Protein AF-A0A9W6TIZ8-F1 (afdb_monomer_lite)

InterPro domains:
  IPR008380 HAD-superfamily hydrolase, subfamily IG, 5'-nucleotidase [PF05761] (2-102)
  IPR008380 HAD-superfamily hydrolase, subfamily IG, 5'-nucleotidase [PF05761] (206-282)
  IPR008380 HAD-superfamily hydrolase, subfamily IG, 5'-nucleotidase [PTHR12103] (2-101)
  IPR023214 HAD superfamily [G3DSA:3.40.50.1000] (104-150)
  IPR036412 HAD-like superfamily [SSF56784] (2-149)
  IPR036412 HAD-like superfamily [SSF56784] (207-282)

Sequence (289 aa):
MELYGGSRHISVHDRDYNMEPLNDLFSVAHACLFADVVQYMIDRDIEYEPIALVEDVNQAIANVHLSGEMHKEVALDLPKYIEPNPTLRPLLERIRVSEKKSLSRVDLRYLTRMLHSQDSGKKSFLCTNSSFPYINAGLKYMLGDDWRERTPEYQRLAFQVWIPFYLLVVPHVPHVSSDALACNTGGSQINKIEELMRSIQNELRSEPVPQLVNVHEALQMEMENLININFGSVFRADTYPSQFAFIVQRYVDIYSARLENLLEYPSNHTFYPERMAMPHEQPATVPYE

Radius of gyration: 24.99 Å; chains: 1; bounding box: 66×36×80 Å

Structure (mmCIF, N/CA/C/O backbone):
data_AF-A0A9W6TIZ8-F1
#
_entry.id   AF-A0A9W6TIZ8-F1
#
loop_
_atom_site.group_PDB
_atom_site.id
_atom_site.type_symbol
_atom_site.label_atom_id
_atom_site.label_alt_id
_atom_site.label_comp_id
_atom_site.label_asym_id
_atom_site.label_entity_id
_atom_site.label_seq_id
_atom_site.pdbx_PDB_ins_code
_atom_site.Cartn_x
_atom_site.Cartn_y
_atom_site.Cartn_z
_atom_site.occupancy
_atom_site.B_iso_or_equiv
_atom_site.auth_seq_id
_atom_site.auth_comp_id
_atom_site.auth_asym_id
_atom_site.auth_atom_id
_atom_site.pdbx_PDB_model_num
ATOM 1 N N . MET A 1 1 ? 21.493 1.159 -18.731 1.00 59.69 1 MET A N 1
ATOM 2 C CA . MET A 1 1 ? 22.068 2.476 -18.362 1.00 59.69 1 MET A CA 1
ATOM 3 C C . MET A 1 1 ? 21.910 3.499 -19.482 1.00 59.69 1 MET A C 1
ATOM 5 O O . MET A 1 1 ? 21.690 4.657 -19.166 1.00 59.69 1 MET A O 1
ATOM 9 N N . GLU A 1 2 ? 21.964 3.105 -20.761 1.00 77.12 2 GLU A N 1
ATOM 10 C CA . GLU A 1 2 ? 21.768 4.029 -21.897 1.00 77.12 2 GLU A CA 1
ATOM 11 C C . GLU A 1 2 ? 20.416 4.760 -21.866 1.00 77.12 2 GLU A C 1
ATOM 13 O O . GLU A 1 2 ? 20.390 5.974 -22.036 1.00 77.12 2 GLU A O 1
ATOM 18 N N . LEU A 1 3 ? 19.327 4.061 -21.518 1.00 75.94 3 LEU A N 1
ATOM 19 C CA . LEU A 1 3 ? 17.985 4.651 -21.359 1.00 75.94 3 LEU A CA 1
ATOM 20 C C . LEU A 1 3 ? 17.910 5.794 -20.327 1.00 75.94 3 LEU A C 1
ATOM 22 O O . LEU A 1 3 ? 17.042 6.649 -20.434 1.00 75.94 3 LEU A O 1
ATOM 26 N N . TYR A 1 4 ? 18.827 5.838 -19.354 1.00 80.25 4 TYR A N 1
ATOM 27 C CA . TYR A 1 4 ? 18.896 6.880 -18.318 1.00 80.25 4 TYR A CA 1
ATOM 28 C C . TYR A 1 4 ? 20.123 7.788 -18.492 1.00 80.25 4 TYR A C 1
ATOM 30 O O . TYR A 1 4 ? 20.686 8.297 -17.521 1.00 80.25 4 TYR A O 1
ATOM 38 N N . GLY A 1 5 ? 20.609 7.940 -19.729 1.00 77.88 5 GLY A N 1
ATOM 39 C CA . GLY A 1 5 ? 21.736 8.823 -20.043 1.00 77.88 5 GLY A CA 1
ATOM 40 C C . GLY A 1 5 ? 23.058 8.405 -19.388 1.00 77.88 5 GLY A C 1
ATOM 41 O O . GLY A 1 5 ? 23.910 9.248 -19.124 1.00 77.88 5 GLY A O 1
ATOM 42 N N . GLY A 1 6 ? 23.226 7.117 -19.071 1.00 82.50 6 GLY A N 1
ATOM 43 C CA . GLY A 1 6 ? 24.423 6.583 -18.411 1.00 82.50 6 GLY A CA 1
ATOM 44 C C . GLY A 1 6 ? 24.483 6.816 -16.897 1.00 82.50 6 GLY A C 1
ATOM 45 O O . GLY A 1 6 ? 25.421 6.348 -16.251 1.00 82.50 6 GLY A O 1
ATOM 46 N N . SER A 1 7 ? 23.490 7.495 -16.316 1.00 81.69 7 SER A N 1
ATOM 47 C CA . SER A 1 7 ? 23.392 7.729 -14.876 1.00 81.69 7 SER A CA 1
ATOM 48 C C . SER A 1 7 ? 22.722 6.552 -14.164 1.00 81.69 7 SER A C 1
ATOM 50 O O . SER A 1 7 ? 21.752 5.977 -14.654 1.00 81.69 7 SER A O 1
ATOM 52 N N . ARG A 1 8 ? 23.209 6.224 -12.959 1.00 82.56 8 ARG A N 1
ATOM 53 C CA . ARG A 1 8 ? 22.508 5.332 -12.007 1.00 82.56 8 ARG A CA 1
ATOM 54 C C . ARG A 1 8 ? 21.451 6.068 -11.178 1.00 82.56 8 ARG A C 1
ATOM 56 O O . ARG A 1 8 ? 20.750 5.446 -10.391 1.00 82.56 8 ARG A O 1
ATOM 63 N N . HIS A 1 9 ? 21.380 7.388 -11.314 1.00 85.12 9 HIS A N 1
ATOM 64 C CA . HIS A 1 9 ? 20.463 8.251 -10.589 1.00 85.12 9 HIS A CA 1
ATOM 65 C C . HIS A 1 9 ? 19.454 8.875 -11.551 1.00 85.12 9 HIS A C 1
ATOM 67 O O . HIS A 1 9 ? 19.845 9.470 -12.558 1.00 85.12 9 HIS A O 1
ATOM 73 N N . ILE A 1 10 ? 18.175 8.768 -11.199 1.00 86.19 10 ILE A N 1
ATOM 74 C CA . ILE A 1 10 ? 17.072 9.469 -11.855 1.00 86.19 10 ILE A CA 1
ATOM 75 C C . ILE A 1 10 ? 16.880 10.798 -11.129 1.00 86.19 10 ILE A C 1
ATOM 77 O O . ILE A 1 10 ? 16.802 10.822 -9.900 1.00 86.19 10 ILE A O 1
ATOM 81 N N . SER A 1 11 ? 16.828 11.899 -11.881 1.00 84.44 11 SER A N 1
ATOM 82 C CA . SER A 1 11 ? 16.649 13.224 -11.292 1.00 84.44 11 SER A CA 1
ATOM 83 C C . SER A 1 11 ? 15.295 13.328 -10.579 1.00 84.44 11 SER A C 1
ATOM 85 O O . SER A 1 11 ? 14.322 12.690 -10.976 1.00 84.44 11 SER A O 1
ATOM 87 N N . VAL A 1 12 ? 15.209 14.161 -9.536 1.00 83.25 12 VAL A N 1
ATOM 88 C CA . VAL A 1 12 ? 13.934 14.415 -8.834 1.00 83.25 12 VAL A CA 1
ATOM 89 C C . VAL A 1 12 ? 12.868 14.921 -9.806 1.00 83.25 12 VAL A C 1
ATOM 91 O O . VAL A 1 12 ? 11.726 14.491 -9.732 1.00 83.25 12 VAL A O 1
ATOM 94 N N . HIS A 1 13 ? 13.260 15.772 -10.756 1.00 85.25 13 HIS A N 1
ATOM 95 C CA . HIS A 1 13 ? 12.363 16.269 -11.791 1.00 85.25 13 HIS A CA 1
ATOM 96 C C . HIS A 1 13 ? 11.816 15.124 -12.654 1.00 85.25 13 HIS A C 1
ATOM 98 O O . HIS A 1 13 ? 10.608 14.971 -12.775 1.00 85.25 13 HIS A O 1
ATOM 104 N N . ASP A 1 14 ? 12.678 14.272 -13.211 1.00 83.12 14 ASP A N 1
ATOM 105 C CA . ASP A 1 14 ? 12.213 13.173 -14.066 1.00 83.12 14 ASP A CA 1
ATOM 106 C C . ASP A 1 14 ? 11.375 12.158 -13.295 1.00 83.12 14 ASP A C 1
ATOM 108 O O . ASP A 1 14 ? 10.395 11.647 -13.825 1.00 83.12 14 ASP A O 1
ATOM 112 N N . ARG A 1 15 ? 11.722 11.901 -12.032 1.00 83.38 15 ARG A N 1
ATOM 113 C CA . ARG A 1 15 ? 10.909 11.069 -11.148 1.00 83.38 15 ARG A CA 1
ATOM 114 C C . ARG A 1 15 ? 9.512 11.664 -10.963 1.00 83.38 15 ARG A C 1
ATOM 116 O O . ARG A 1 15 ? 8.539 10.939 -11.087 1.00 83.38 15 ARG A O 1
ATOM 123 N N . ASP A 1 16 ? 9.412 12.955 -10.663 1.00 78.19 16 ASP A N 1
ATOM 124 C CA . ASP A 1 16 ? 8.138 13.584 -10.300 1.00 78.19 16 ASP A CA 1
ATOM 125 C C . ASP A 1 16 ? 7.198 13.775 -11.505 1.00 78.19 16 ASP A C 1
ATOM 127 O O . ASP A 1 16 ? 5.983 13.793 -11.324 1.00 78.19 16 ASP A O 1
ATOM 131 N N . TYR A 1 17 ? 7.740 13.908 -12.722 1.00 80.31 17 TYR A N 1
ATOM 132 C CA . TYR A 1 17 ? 6.942 14.135 -13.936 1.00 80.31 17 TYR A CA 1
ATOM 133 C C . TYR A 1 17 ? 6.767 12.900 -14.824 1.00 80.31 17 TYR A C 1
ATOM 135 O O . TYR A 1 17 ? 5.789 12.840 -15.563 1.00 80.31 17 TYR A O 1
ATOM 143 N N . ASN A 1 18 ? 7.689 11.934 -14.773 1.00 79.25 18 ASN A N 1
ATOM 144 C CA . ASN A 1 18 ? 7.703 10.795 -15.697 1.00 79.25 18 ASN A CA 1
ATOM 145 C C . ASN A 1 18 ? 7.637 9.432 -14.994 1.00 79.25 18 ASN A C 1
ATOM 147 O O . ASN A 1 18 ? 7.707 8.407 -15.671 1.00 79.25 18 ASN A O 1
ATOM 151 N N . MET A 1 19 ? 7.552 9.386 -13.660 1.00 82.81 19 MET A N 1
ATOM 152 C CA . MET A 1 19 ? 7.472 8.128 -12.917 1.00 82.81 19 MET A CA 1
ATOM 153 C C . MET A 1 19 ? 6.337 8.139 -11.904 1.00 82.81 19 MET A C 1
ATOM 155 O O . MET A 1 19 ? 6.090 9.127 -11.217 1.00 82.81 19 MET A O 1
ATOM 159 N N . GLU A 1 20 ? 5.686 6.990 -11.769 1.00 76.00 20 GLU A N 1
ATOM 160 C CA . GLU A 1 20 ? 4.666 6.761 -10.757 1.00 76.00 20 GLU A CA 1
ATOM 161 C C . GLU A 1 20 ? 5.236 5.853 -9.658 1.00 76.00 20 GLU A C 1
ATOM 163 O O . GLU A 1 20 ? 5.710 4.749 -9.949 1.00 76.00 20 GLU A O 1
ATOM 168 N N . PRO A 1 21 ? 5.257 6.299 -8.390 1.00 72.19 21 PRO A N 1
ATOM 169 C CA . PRO A 1 21 ? 5.775 5.482 -7.310 1.00 72.19 21 PRO A CA 1
ATOM 170 C C . PRO A 1 21 ? 4.755 4.414 -6.898 1.00 72.19 21 PRO A C 1
ATOM 172 O O . PRO A 1 21 ? 3.612 4.714 -6.556 1.00 72.19 21 PRO A O 1
ATOM 175 N N . LEU A 1 22 ? 5.204 3.163 -6.859 1.00 69.38 22 LEU A N 1
ATOM 176 C CA . LEU A 1 22 ? 4.408 2.017 -6.429 1.00 69.38 22 LEU A CA 1
ATOM 177 C C . LEU A 1 22 ? 4.446 1.895 -4.898 1.00 69.38 22 LEU A C 1
ATOM 179 O O . LEU A 1 22 ? 5.286 1.189 -4.342 1.00 69.38 22 LEU A O 1
ATOM 183 N N . ASN A 1 23 ? 3.579 2.639 -4.210 1.00 70.44 23 ASN A N 1
ATOM 184 C CA . ASN A 1 23 ? 3.645 2.817 -2.752 1.00 70.44 23 ASN A CA 1
ATOM 185 C C . ASN A 1 23 ? 2.607 2.015 -1.958 1.00 70.44 23 ASN A C 1
ATOM 187 O O . ASN A 1 23 ? 2.664 2.006 -0.728 1.00 70.44 23 ASN A O 1
ATOM 191 N N . ASP A 1 24 ? 1.649 1.375 -2.624 1.00 68.06 24 ASP A N 1
ATOM 192 C CA . ASP A 1 24 ? 0.596 0.599 -1.975 1.00 68.06 24 ASP A CA 1
ATOM 193 C C . ASP A 1 24 ? 0.451 -0.802 -2.589 1.00 68.06 24 ASP A C 1
ATOM 195 O O . ASP A 1 24 ? 1.172 -1.206 -3.497 1.00 68.06 24 ASP A O 1
ATOM 199 N N . LEU A 1 25 ? -0.483 -1.591 -2.072 1.00 70.25 25 LEU A N 1
ATOM 200 C CA . LEU A 1 25 ? -0.710 -2.947 -2.576 1.00 70.25 25 LEU A CA 1
ATOM 201 C C . LEU A 1 25 ? -1.379 -2.988 -3.938 1.00 70.25 25 LEU A C 1
ATOM 203 O O . LEU A 1 25 ? -1.173 -3.939 -4.690 1.00 70.25 25 LEU A O 1
ATOM 207 N N . PHE A 1 26 ? -2.216 -1.991 -4.231 1.00 74.06 26 PHE A N 1
ATOM 208 C CA . PHE A 1 26 ? -2.838 -1.878 -5.542 1.00 74.06 26 PHE A CA 1
ATOM 209 C C . PHE A 1 26 ? -1.754 -1.663 -6.596 1.00 74.06 26 PHE A C 1
ATOM 211 O O . PHE A 1 26 ? -1.863 -2.187 -7.700 1.00 74.06 26 PHE A O 1
ATOM 218 N N . SER A 1 27 ? -0.657 -1.012 -6.208 1.00 77.94 27 SER A N 1
ATOM 219 C CA . SER A 1 27 ? 0.521 -0.784 -7.030 1.00 77.94 27 SER A CA 1
ATOM 220 C C . SER A 1 27 ? 1.192 -2.087 -7.476 1.00 77.94 27 SER A C 1
ATOM 222 O O . SER A 1 27 ? 1.701 -2.145 -8.589 1.00 77.94 27 SER A O 1
ATOM 224 N N . VAL A 1 28 ? 1.161 -3.159 -6.673 1.00 80.38 28 VAL A N 1
ATOM 225 C CA . VAL A 1 28 ? 1.711 -4.464 -7.092 1.00 80.38 28 VAL A CA 1
ATOM 226 C C . VAL A 1 28 ? 0.861 -5.068 -8.207 1.00 80.38 28 VAL A C 1
ATOM 228 O O . VAL A 1 28 ? 1.393 -5.469 -9.239 1.00 80.38 28 VAL A O 1
ATOM 231 N N . ALA A 1 29 ? -0.463 -5.089 -8.032 1.00 85.00 29 ALA A N 1
ATOM 232 C CA . ALA A 1 29 ? -1.377 -5.576 -9.064 1.00 85.00 29 ALA A CA 1
ATOM 233 C C . ALA A 1 29 ? -1.297 -4.720 -10.339 1.00 85.00 29 ALA A C 1
ATOM 235 O O . ALA A 1 29 ? -1.289 -5.263 -11.442 1.00 85.00 29 ALA A O 1
ATOM 236 N N . HIS A 1 30 ? -1.176 -3.399 -10.185 1.00 85.50 30 HIS A N 1
ATOM 237 C CA . HIS A 1 30 ? -0.963 -2.461 -11.281 1.00 85.50 30 HIS A CA 1
ATOM 238 C C . HIS A 1 30 ? 0.346 -2.766 -12.029 1.00 85.50 30 HIS A C 1
ATOM 240 O O . HIS A 1 30 ? 0.324 -2.934 -13.245 1.00 85.50 30 HIS A O 1
ATOM 246 N N . ALA A 1 31 ? 1.467 -2.927 -11.322 1.00 86.19 31 ALA A N 1
ATOM 247 C CA . ALA A 1 31 ? 2.758 -3.234 -11.933 1.00 86.19 31 ALA A CA 1
ATOM 248 C C . ALA A 1 31 ? 2.762 -4.580 -12.667 1.00 86.19 31 ALA A C 1
ATOM 250 O O . ALA A 1 31 ? 3.306 -4.674 -13.766 1.00 86.19 31 ALA A O 1
ATOM 251 N N . CYS A 1 32 ? 2.130 -5.609 -12.091 1.00 89.31 32 CYS A N 1
ATOM 252 C CA . CYS A 1 32 ? 1.967 -6.901 -12.753 1.00 89.31 32 CYS A CA 1
ATOM 253 C C . CYS A 1 32 ? 1.121 -6.776 -14.023 1.00 89.31 32 CYS A C 1
ATOM 255 O O . CYS A 1 32 ? 1.545 -7.245 -15.071 1.00 89.31 32 CYS A O 1
ATOM 257 N N . LEU A 1 33 ? -0.022 -6.084 -13.961 1.00 92.00 33 LEU A N 1
ATOM 258 C CA . LEU A 1 33 ? -0.865 -5.860 -15.137 1.00 92.00 33 LEU A CA 1
ATOM 259 C C . LEU A 1 33 ? -0.111 -5.097 -16.231 1.00 92.00 33 LEU A C 1
ATOM 261 O O . LEU A 1 33 ? -0.194 -5.457 -17.401 1.00 92.00 33 LEU A O 1
ATOM 265 N N . PHE A 1 34 ? 0.644 -4.065 -15.857 1.00 91.06 34 PHE A N 1
ATOM 266 C CA . PHE A 1 34 ? 1.462 -3.312 -16.798 1.00 91.06 34 PHE A CA 1
ATOM 267 C C . PHE A 1 34 ? 2.507 -4.206 -17.475 1.00 91.06 34 PHE A C 1
ATOM 269 O O . PHE A 1 34 ? 2.607 -4.217 -18.702 1.00 91.06 34 PHE A O 1
ATOM 276 N N . ALA A 1 35 ? 3.238 -5.003 -16.688 1.00 92.56 35 ALA A N 1
ATOM 277 C CA . ALA A 1 35 ? 4.220 -5.950 -17.205 1.00 92.56 35 ALA A CA 1
ATOM 278 C C . ALA A 1 35 ? 3.579 -6.987 -18.141 1.00 92.56 35 ALA A C 1
ATOM 280 O O . ALA A 1 35 ? 4.110 -7.231 -19.222 1.00 92.56 35 ALA A O 1
ATOM 281 N N . ASP A 1 36 ? 2.418 -7.534 -17.776 1.00 95.62 36 ASP A N 1
ATOM 282 C CA . ASP A 1 36 ? 1.695 -8.525 -18.575 1.00 95.62 36 ASP A CA 1
ATOM 283 C C . ASP A 1 36 ? 1.217 -7.945 -19.913 1.00 95.62 36 ASP A C 1
ATOM 285 O O . ASP A 1 36 ? 1.358 -8.588 -20.955 1.00 95.62 36 ASP A O 1
ATOM 289 N N . VAL A 1 37 ? 0.675 -6.722 -19.915 1.00 96.62 37 VAL A N 1
ATOM 290 C CA . VAL A 1 37 ? 0.204 -6.058 -21.141 1.00 96.62 37 VAL A CA 1
ATOM 291 C C . VAL A 1 37 ? 1.382 -5.716 -22.052 1.00 96.62 37 VAL A C 1
ATOM 293 O O . VAL A 1 37 ? 1.318 -5.986 -23.251 1.00 96.62 37 VAL A O 1
ATOM 296 N N . VAL A 1 38 ? 2.476 -5.183 -21.503 1.00 95.56 38 VAL A N 1
ATOM 297 C CA . VAL A 1 38 ? 3.701 -4.913 -22.272 1.00 95.56 38 VAL A CA 1
ATOM 298 C C . VAL A 1 38 ? 4.266 -6.207 -22.862 1.00 95.56 38 VAL A C 1
ATOM 300 O O . VAL A 1 38 ? 4.542 -6.264 -24.061 1.00 95.56 38 VAL A O 1
ATOM 303 N N . GLN A 1 39 ? 4.373 -7.269 -22.058 1.00 96.81 39 GLN A N 1
ATOM 304 C CA . GLN A 1 39 ? 4.861 -8.569 -22.519 1.00 96.81 39 GLN A CA 1
ATOM 305 C C . GLN A 1 39 ? 3.958 -9.151 -23.613 1.00 96.81 39 GLN A C 1
ATOM 307 O O . GLN A 1 39 ? 4.454 -9.663 -24.613 1.00 96.81 39 GLN A O 1
ATOM 312 N N . TYR A 1 40 ? 2.635 -9.012 -23.480 1.00 97.31 40 TYR A N 1
ATOM 313 C CA . TYR A 1 40 ? 1.672 -9.453 -24.486 1.00 97.31 40 TYR A CA 1
ATOM 314 C C . TYR A 1 40 ? 1.890 -8.782 -25.849 1.00 97.31 40 TYR A C 1
ATOM 316 O O . TYR A 1 40 ? 1.772 -9.464 -26.874 1.00 97.31 40 TYR A O 1
ATOM 324 N N . MET A 1 41 ? 2.190 -7.475 -25.865 1.00 97.25 41 MET A N 1
ATOM 325 C CA . MET A 1 41 ? 2.485 -6.734 -27.098 1.00 97.25 41 MET A CA 1
ATOM 326 C C . MET A 1 41 ? 3.794 -7.210 -27.730 1.00 97.25 41 MET A C 1
ATOM 328 O O . MET A 1 41 ? 3.821 -7.488 -28.929 1.00 97.25 41 MET A O 1
ATOM 332 N N . ILE A 1 42 ? 4.844 -7.371 -26.915 1.00 96.62 42 ILE A N 1
ATOM 333 C CA . ILE A 1 42 ? 6.162 -7.855 -27.352 1.00 96.62 42 ILE A CA 1
ATOM 334 C C . ILE A 1 42 ? 6.051 -9.256 -27.965 1.00 96.62 42 ILE A C 1
ATOM 336 O O . ILE A 1 42 ? 6.516 -9.478 -29.080 1.00 96.62 42 ILE A O 1
ATOM 340 N N . ASP A 1 43 ? 5.387 -10.190 -27.281 1.00 98.31 43 ASP A N 1
ATOM 341 C CA . ASP A 1 43 ? 5.261 -11.587 -27.722 1.00 98.31 43 ASP A CA 1
ATOM 342 C C . ASP A 1 43 ? 4.518 -11.738 -29.058 1.00 98.31 43 ASP A C 1
ATOM 344 O O . ASP A 1 43 ? 4.656 -12.754 -29.743 1.00 98.31 43 ASP A O 1
ATOM 348 N N . ARG A 1 44 ? 3.690 -10.751 -29.416 1.00 97.62 44 ARG A N 1
ATOM 349 C CA . ARG A 1 44 ? 2.861 -10.746 -30.631 1.00 97.62 44 ARG A CA 1
ATOM 350 C C . ARG A 1 44 ? 3.360 -9.799 -31.710 1.00 97.62 44 ARG A C 1
ATOM 352 O O . ARG A 1 44 ? 2.691 -9.703 -32.736 1.00 97.62 44 ARG A O 1
ATOM 359 N N . ASP A 1 45 ? 4.491 -9.137 -31.484 1.00 97.38 45 ASP A N 1
ATOM 360 C CA . ASP A 1 45 ? 5.050 -8.141 -32.402 1.00 97.38 45 ASP A CA 1
ATOM 361 C C . ASP A 1 45 ? 4.030 -7.034 -32.745 1.00 97.38 45 ASP A C 1
ATOM 363 O O . ASP A 1 45 ? 3.864 -6.624 -33.893 1.00 97.38 45 ASP A O 1
ATOM 367 N N . ILE A 1 46 ? 3.268 -6.593 -31.736 1.00 97.69 46 ILE A N 1
ATOM 368 C CA . ILE A 1 46 ? 2.317 -5.486 -31.869 1.00 97.69 46 ILE A CA 1
ATOM 369 C C . ILE A 1 46 ? 3.069 -4.193 -31.564 1.00 97.69 46 ILE A C 1
ATOM 371 O O . ILE A 1 46 ? 3.554 -4.016 -30.449 1.00 97.69 46 ILE A O 1
ATOM 375 N N . GLU A 1 47 ? 3.138 -3.271 -32.525 1.00 96.94 47 GLU A N 1
ATOM 376 C CA . GLU A 1 47 ? 3.670 -1.926 -32.280 1.00 96.94 47 GLU A CA 1
ATOM 377 C C . GLU A 1 47 ? 2.765 -1.155 -31.306 1.00 96.94 47 GLU A C 1
ATOM 379 O O 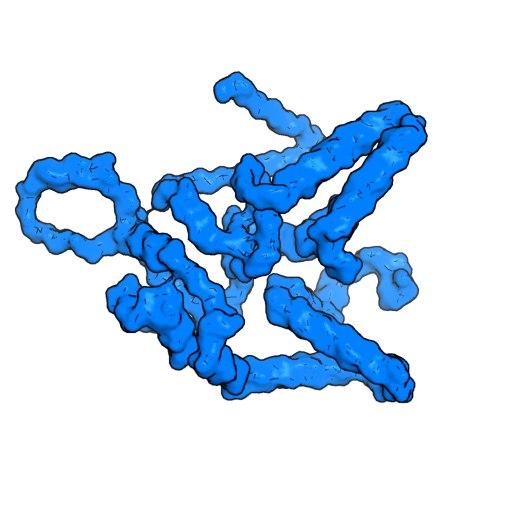. GLU A 1 47 ? 1.544 -1.101 -31.476 1.00 96.94 47 GLU A O 1
ATOM 384 N N . TYR A 1 48 ? 3.366 -0.535 -30.289 1.00 95.50 48 TYR A N 1
ATOM 385 C CA . TYR A 1 48 ? 2.663 0.277 -29.299 1.00 95.50 48 TYR A CA 1
ATOM 386 C C . TYR A 1 48 ? 3.493 1.498 -28.893 1.00 95.50 48 TYR A C 1
ATOM 388 O O . TYR A 1 48 ? 4.723 1.458 -28.883 1.00 95.50 48 TYR A O 1
ATOM 396 N N . GLU A 1 49 ? 2.806 2.575 -28.513 1.00 95.12 49 GLU A N 1
ATOM 397 C CA . GLU A 1 49 ? 3.418 3.735 -27.862 1.00 95.12 49 GLU A CA 1
ATOM 398 C C . GLU A 1 49 ? 3.377 3.519 -26.337 1.00 95.12 49 GLU A C 1
ATOM 400 O O . GLU A 1 49 ? 2.278 3.379 -25.786 1.00 95.12 49 GLU A O 1
ATOM 405 N N . PRO A 1 50 ? 4.521 3.482 -25.623 1.00 90.19 50 PRO A N 1
ATOM 406 C CA . PRO A 1 50 ? 4.552 3.150 -24.197 1.00 90.19 50 PRO A CA 1
ATOM 407 C C . PRO A 1 50 ? 3.659 4.037 -23.327 1.00 90.19 50 PRO A C 1
ATOM 409 O O . PRO A 1 50 ? 2.977 3.526 -22.443 1.00 90.19 50 PRO A O 1
ATOM 412 N N . ILE A 1 51 ? 3.629 5.348 -23.589 1.00 89.56 51 ILE A N 1
ATOM 413 C CA . ILE A 1 51 ? 2.823 6.295 -22.803 1.00 89.56 51 ILE A CA 1
ATOM 414 C C . ILE A 1 51 ? 1.328 6.013 -22.983 1.00 89.56 51 ILE A C 1
ATOM 416 O O . ILE A 1 51 ? 0.605 5.941 -21.996 1.00 89.56 51 ILE A O 1
ATOM 420 N N . ALA A 1 52 ? 0.877 5.777 -24.218 1.00 93.19 52 ALA A N 1
ATOM 421 C CA . ALA A 1 52 ? -0.526 5.464 -24.489 1.00 93.19 52 ALA A CA 1
ATOM 422 C C . ALA A 1 52 ? -0.959 4.163 -23.792 1.00 93.19 52 ALA A C 1
ATOM 424 O O . ALA A 1 52 ? -2.037 4.094 -23.212 1.00 93.19 52 ALA A O 1
ATOM 425 N N . LEU A 1 53 ? -0.084 3.152 -23.778 1.00 93.38 53 LEU A N 1
ATOM 426 C CA . LEU A 1 53 ? -0.343 1.889 -23.087 1.00 93.38 53 LEU A CA 1
ATOM 427 C C . LEU A 1 53 ? -0.463 2.086 -21.568 1.00 93.38 53 LEU A C 1
ATOM 429 O O . LEU A 1 53 ? -1.373 1.530 -20.954 1.00 93.38 53 LEU A O 1
ATOM 433 N N . VAL A 1 54 ? 0.418 2.895 -20.962 1.00 89.31 54 VAL A N 1
ATOM 434 C CA . VAL A 1 54 ? 0.316 3.273 -19.539 1.00 89.31 54 VAL A CA 1
ATOM 435 C C . VAL A 1 54 ? -1.016 3.972 -19.263 1.00 89.31 54 VAL A C 1
ATOM 437 O O . VAL A 1 54 ? -1.713 3.606 -18.319 1.00 89.31 54 VAL A O 1
ATOM 440 N N . GLU A 1 55 ? -1.382 4.965 -20.077 1.00 91.81 55 GLU A N 1
ATOM 441 C CA . GLU A 1 55 ? -2.623 5.731 -19.918 1.00 91.81 55 GLU A CA 1
ATOM 442 C C . GLU A 1 55 ? -3.867 4.840 -20.021 1.00 91.81 55 GLU A C 1
ATOM 444 O O . GLU A 1 55 ? -4.764 4.945 -19.182 1.00 91.81 55 GLU A O 1
ATOM 449 N N . ASP A 1 56 ? -3.898 3.911 -20.979 1.00 94.50 56 ASP A N 1
ATOM 450 C CA . ASP A 1 56 ? -5.006 2.972 -21.163 1.00 94.50 56 ASP A CA 1
ATOM 451 C C . ASP A 1 56 ? -5.160 2.017 -19.971 1.00 94.50 56 ASP A C 1
ATOM 453 O O . ASP A 1 56 ? -6.274 1.808 -19.472 1.00 94.50 56 ASP A O 1
ATOM 457 N N . VAL A 1 57 ? -4.051 1.460 -19.469 1.00 92.50 57 VAL A N 1
ATOM 458 C CA . VAL A 1 57 ? -4.055 0.590 -18.280 1.00 92.50 57 VAL A CA 1
ATOM 459 C C . VAL A 1 57 ? -4.528 1.370 -17.051 1.00 92.50 57 VAL A C 1
ATOM 461 O O . VAL A 1 57 ? -5.420 0.910 -16.332 1.00 92.50 57 VAL A O 1
ATOM 464 N N . ASN A 1 58 ? -4.003 2.579 -16.847 1.00 90.12 58 ASN A N 1
ATOM 465 C CA . ASN A 1 58 ? -4.407 3.456 -15.752 1.00 90.12 58 ASN A CA 1
ATOM 466 C C . ASN A 1 58 ? -5.892 3.814 -15.818 1.00 90.12 58 ASN A C 1
ATOM 468 O O . ASN A 1 58 ? -6.598 3.749 -14.808 1.00 90.12 58 ASN A O 1
ATOM 472 N N . GLN A 1 59 ? -6.402 4.134 -17.006 1.00 92.75 59 GLN A N 1
ATOM 473 C CA . GLN A 1 59 ? -7.811 4.444 -17.197 1.00 92.75 59 GLN A CA 1
ATOM 474 C C . GLN A 1 59 ? -8.697 3.221 -16.929 1.00 92.75 59 GLN A C 1
ATOM 476 O O . GLN A 1 59 ? -9.762 3.359 -16.323 1.00 92.75 59 GLN A O 1
ATOM 481 N N . ALA A 1 60 ? -8.270 2.020 -17.330 1.00 93.00 60 ALA A N 1
ATOM 482 C CA . ALA A 1 60 ? -8.990 0.783 -17.041 1.00 93.00 60 ALA A CA 1
ATOM 483 C C . ALA A 1 60 ? -9.081 0.519 -15.529 1.00 93.00 60 ALA A C 1
ATOM 485 O O . ALA A 1 60 ? -10.176 0.264 -15.017 1.00 93.00 60 ALA A O 1
ATOM 486 N N . ILE A 1 61 ? -7.969 0.659 -14.801 1.00 89.06 61 ILE A N 1
ATOM 487 C CA . ILE A 1 61 ? -7.936 0.543 -13.336 1.00 89.06 61 ILE A CA 1
ATOM 488 C C . ILE A 1 61 ? -8.854 1.598 -12.709 1.00 89.06 61 ILE A C 1
ATOM 490 O O . ILE A 1 61 ? -9.757 1.263 -11.937 1.00 89.06 61 ILE A O 1
ATOM 494 N N . ALA A 1 62 ? -8.695 2.869 -13.088 1.00 88.06 62 ALA A N 1
ATOM 495 C CA . ALA A 1 62 ? -9.513 3.964 -12.577 1.00 88.06 62 ALA A CA 1
ATOM 496 C C . ALA A 1 62 ? -11.012 3.709 -12.800 1.00 88.06 62 ALA A C 1
ATOM 498 O O . ALA A 1 62 ? -11.811 3.896 -11.882 1.00 88.06 62 ALA A O 1
ATOM 499 N N . ASN A 1 63 ? -11.404 3.210 -13.974 1.00 91.12 63 ASN A N 1
ATOM 500 C CA . ASN A 1 63 ? -12.795 2.880 -14.287 1.00 91.12 63 ASN A CA 1
ATOM 501 C C . ASN A 1 63 ? -13.361 1.797 -13.356 1.00 91.12 63 ASN A C 1
ATOM 503 O O . ASN A 1 63 ? -14.497 1.917 -12.891 1.00 91.12 63 ASN A O 1
ATOM 507 N N . VAL A 1 64 ? -12.583 0.761 -13.033 1.00 89.38 64 VAL A N 1
ATOM 508 C CA . VAL A 1 64 ? -13.005 -0.306 -12.109 1.00 89.38 64 VAL A CA 1
ATOM 509 C C . VAL A 1 64 ? -13.230 0.237 -10.691 1.00 89.38 64 VAL A C 1
ATOM 511 O O . VAL A 1 64 ? -14.215 -0.123 -10.040 1.00 89.38 64 VAL A O 1
ATOM 514 N N . HIS A 1 65 ? -12.378 1.155 -10.225 1.00 84.12 65 HIS A N 1
ATOM 515 C CA . HIS A 1 65 ? -12.529 1.790 -8.912 1.00 84.12 65 HIS A CA 1
ATOM 516 C C . HIS A 1 65 ? -13.683 2.807 -8.868 1.00 84.12 65 HIS A C 1
ATOM 518 O O . HIS A 1 65 ? -14.479 2.799 -7.924 1.00 84.12 65 HIS A O 1
ATOM 524 N N . LEU A 1 66 ? -13.802 3.665 -9.886 1.00 86.25 66 LEU A N 1
ATOM 525 C CA . LEU A 1 66 ? -14.784 4.755 -9.942 1.00 86.25 66 LEU A CA 1
ATOM 526 C C . LEU A 1 66 ? -16.205 4.270 -10.241 1.00 86.25 66 LEU A C 1
ATOM 528 O O . LEU A 1 66 ? -17.164 4.838 -9.719 1.00 86.25 66 LEU A O 1
ATOM 532 N N . SER A 1 67 ? -16.354 3.210 -11.040 1.00 89.25 67 SER A N 1
ATOM 533 C CA . SER A 1 67 ? -17.662 2.585 -11.294 1.00 89.25 67 SER A CA 1
ATOM 534 C C . SER A 1 67 ? -18.270 1.967 -10.031 1.00 89.25 67 SER A C 1
ATOM 536 O O . SER A 1 67 ? -19.489 1.824 -9.923 1.00 89.25 67 SER A O 1
ATOM 538 N N . GLY A 1 68 ? -17.425 1.605 -9.060 1.00 86.75 68 GLY A N 1
ATOM 539 C CA . GLY A 1 68 ? -17.823 0.916 -7.839 1.00 86.75 68 GLY A CA 1
ATOM 540 C C . GLY A 1 68 ? -18.158 -0.562 -8.041 1.00 86.75 68 GLY A C 1
ATOM 541 O O . GLY A 1 68 ? -18.536 -1.210 -7.067 1.00 86.75 68 GLY A O 1
ATOM 542 N N . GLU A 1 69 ? -18.008 -1.112 -9.251 1.00 89.44 69 GLU A N 1
ATOM 543 C CA . GLU A 1 69 ? -18.280 -2.530 -9.532 1.00 89.44 69 GLU A CA 1
ATOM 544 C C . GLU A 1 69 ? -17.377 -3.446 -8.702 1.00 89.44 69 GLU A C 1
ATOM 546 O O . GLU A 1 69 ? -17.855 -4.387 -8.079 1.00 89.44 69 GLU A O 1
ATOM 551 N N . MET A 1 70 ? -16.096 -3.102 -8.559 1.00 91.00 70 MET A N 1
ATOM 552 C CA . MET A 1 70 ? -15.176 -3.874 -7.719 1.00 91.00 70 MET A CA 1
ATOM 553 C C . MET A 1 70 ? -15.581 -3.870 -6.235 1.00 91.00 70 MET A C 1
ATOM 555 O O . MET A 1 70 ? -15.553 -4.916 -5.592 1.00 91.00 70 MET A O 1
ATOM 559 N N . HIS A 1 71 ? -16.080 -2.747 -5.702 1.00 91.06 71 HIS A N 1
ATOM 560 C CA . HIS A 1 71 ? -16.639 -2.714 -4.345 1.00 91.06 71 HIS A CA 1
ATOM 561 C C . HIS A 1 71 ? -17.899 -3.581 -4.204 1.00 91.06 71 HIS A C 1
ATOM 563 O O . HIS A 1 71 ? -18.111 -4.182 -3.150 1.00 91.06 71 HIS A O 1
ATOM 569 N N . LYS A 1 72 ? -18.746 -3.643 -5.240 1.00 91.19 72 LYS A N 1
ATOM 570 C CA . LYS A 1 72 ? -19.944 -4.494 -5.240 1.00 91.19 72 LYS A CA 1
ATOM 571 C C . LYS A 1 72 ? -19.562 -5.969 -5.228 1.00 91.19 72 LYS A C 1
ATOM 573 O O . LYS A 1 72 ? -20.064 -6.693 -4.377 1.00 91.19 72 LYS A O 1
ATOM 578 N N . GLU A 1 73 ? -18.646 -6.382 -6.099 1.00 93.75 73 GLU A N 1
ATOM 579 C CA . GLU A 1 73 ? -18.167 -7.767 -6.175 1.00 93.75 73 GLU A CA 1
ATOM 580 C C . GLU A 1 73 ? -17.540 -8.229 -4.856 1.00 93.75 73 GLU A C 1
ATOM 582 O O . GLU A 1 73 ? -17.878 -9.293 -4.341 1.00 93.75 73 GLU A O 1
ATOM 587 N N . VAL A 1 74 ? -16.704 -7.392 -4.234 1.00 93.06 74 VAL A N 1
ATOM 588 C CA . VAL A 1 74 ? -16.137 -7.698 -2.912 1.00 93.06 74 VAL A CA 1
ATOM 589 C C . VAL A 1 74 ? -17.231 -7.815 -1.845 1.00 93.06 74 VAL A C 1
ATOM 591 O O . VAL A 1 74 ? -17.176 -8.705 -0.998 1.00 93.06 74 VAL A O 1
ATOM 594 N N . ALA A 1 75 ? -18.249 -6.951 -1.881 1.00 92.62 75 ALA A N 1
ATOM 595 C CA . ALA A 1 75 ? -19.351 -6.989 -0.922 1.00 92.62 75 ALA A CA 1
ATOM 596 C C . ALA A 1 75 ? -20.270 -8.216 -1.077 1.00 92.62 75 ALA A C 1
ATOM 598 O O . ALA A 1 75 ? -20.957 -8.564 -0.114 1.00 92.62 75 ALA A O 1
ATOM 599 N N . LEU A 1 76 ? -20.288 -8.870 -2.246 1.00 94.25 76 LEU A N 1
ATOM 600 C CA . LEU A 1 76 ? -21.035 -10.113 -2.469 1.00 94.25 76 LEU A CA 1
ATOM 601 C C . LEU A 1 76 ? -20.387 -11.321 -1.773 1.00 94.25 76 LEU A C 1
ATOM 603 O O . LEU A 1 76 ? -21.109 -12.222 -1.350 1.00 94.25 76 LEU A O 1
ATOM 607 N N . ASP A 1 77 ? -19.058 -11.329 -1.617 1.00 94.69 77 ASP A N 1
ATOM 608 C CA . ASP A 1 77 ? -18.303 -12.434 -1.008 1.00 94.69 77 ASP A CA 1
ATOM 609 C C . ASP A 1 77 ? -17.203 -11.929 -0.057 1.00 94.69 77 ASP A C 1
ATOM 611 O O . ASP A 1 77 ? -16.004 -12.125 -0.258 1.00 94.69 77 ASP A O 1
ATOM 615 N N . LEU A 1 78 ? -17.619 -11.251 1.016 1.00 93.88 78 LEU A N 1
ATOM 616 C CA . LEU A 1 78 ? -16.697 -10.710 2.021 1.00 93.88 78 LEU A CA 1
ATOM 617 C C . LEU A 1 78 ? -15.735 -11.760 2.618 1.00 93.88 78 LEU A C 1
ATOM 619 O O . LEU A 1 78 ? -14.559 -11.426 2.753 1.00 93.88 78 LEU A O 1
ATOM 623 N N . PRO A 1 79 ? -16.151 -13.006 2.938 1.00 94.38 79 PRO A N 1
ATOM 624 C CA . PRO A 1 79 ? -15.241 -14.012 3.493 1.00 94.38 79 PRO A CA 1
ATOM 625 C C . PRO A 1 79 ? -14.067 -14.382 2.584 1.00 94.38 79 PRO A C 1
ATOM 627 O O . PRO A 1 79 ? -13.029 -14.815 3.078 1.00 94.38 79 PRO A O 1
ATOM 630 N N . LYS A 1 80 ? -14.218 -14.224 1.265 1.00 95.06 80 LYS A N 1
ATOM 631 C CA . LYS A 1 80 ? -13.145 -14.474 0.299 1.00 95.06 80 LYS A CA 1
ATOM 632 C C . LYS A 1 80 ? -12.106 -13.353 0.262 1.00 95.06 80 LYS A C 1
ATOM 634 O O . LYS A 1 80 ? -10.934 -13.628 0.017 1.00 95.06 80 LYS A O 1
ATOM 639 N N . TYR A 1 81 ? -12.527 -12.104 0.463 1.00 91.31 81 TYR A N 1
ATOM 640 C CA . TYR A 1 81 ? -11.690 -10.918 0.235 1.00 91.31 81 TYR A CA 1
ATOM 641 C C . TYR A 1 81 ? -11.235 -10.208 1.514 1.00 91.31 81 TYR A C 1
ATOM 643 O O . TYR A 1 81 ? -10.280 -9.435 1.468 1.00 91.31 81 TYR A O 1
ATOM 651 N N . ILE A 1 82 ? -11.903 -10.437 2.647 1.00 87.81 82 ILE A N 1
ATOM 652 C CA . ILE A 1 82 ? -11.599 -9.788 3.924 1.00 87.81 82 ILE A CA 1
ATOM 653 C C . ILE A 1 82 ? -11.249 -10.848 4.964 1.00 87.81 82 ILE A C 1
ATOM 655 O O . ILE A 1 82 ? -12.098 -11.639 5.366 1.00 87.81 82 ILE A O 1
ATOM 659 N N . GLU A 1 83 ? -10.009 -10.810 5.455 1.00 85.31 83 GLU A N 1
ATOM 660 C CA . GLU A 1 83 ? -9.576 -11.612 6.600 1.00 85.31 83 GLU A CA 1
ATOM 661 C C . GLU A 1 83 ? -10.215 -11.056 7.890 1.00 85.31 83 GLU A C 1
ATOM 663 O O . GLU A 1 83 ? -9.998 -9.885 8.230 1.00 85.31 83 GLU A O 1
ATOM 668 N N . PRO A 1 84 ? -11.009 -11.849 8.634 1.00 81.44 84 PRO A N 1
ATOM 669 C CA . PRO A 1 84 ? -11.565 -11.407 9.904 1.00 81.44 84 PRO A CA 1
ATOM 670 C C . PRO A 1 84 ? -10.465 -11.130 10.925 1.00 81.44 84 PRO A C 1
ATOM 672 O O . PRO A 1 84 ? -9.548 -11.927 11.110 1.00 81.44 84 PRO A O 1
ATOM 675 N N . ASN A 1 85 ? -10.611 -10.032 11.661 1.00 80.88 85 ASN A N 1
ATOM 676 C CA . ASN A 1 85 ? -9.672 -9.646 12.703 1.00 80.88 85 ASN A CA 1
ATOM 677 C C . ASN A 1 85 ? -10.368 -9.657 14.073 1.00 80.88 85 ASN A C 1
ATOM 679 O O . ASN A 1 85 ? -10.993 -8.661 14.455 1.00 80.88 85 ASN A O 1
ATOM 683 N N . PRO A 1 86 ? -10.283 -10.766 14.834 1.00 84.69 86 PRO A N 1
ATOM 684 C CA . PRO A 1 86 ? -10.991 -10.901 16.109 1.00 84.69 86 PRO A CA 1
ATOM 685 C C . PRO A 1 86 ? -10.497 -9.904 17.169 1.00 84.69 86 PRO A C 1
ATOM 687 O O . PRO A 1 86 ? -11.232 -9.545 18.085 1.00 84.69 86 PRO A O 1
ATOM 690 N N . THR A 1 87 ? -9.262 -9.430 17.028 1.00 82.38 87 THR A N 1
ATOM 691 C CA . THR A 1 87 ? -8.568 -8.490 17.917 1.00 82.38 87 THR A CA 1
ATOM 692 C C . THR A 1 87 ? -8.866 -7.021 17.616 1.00 82.38 87 THR A C 1
ATOM 694 O O . THR A 1 87 ? -8.687 -6.171 18.492 1.00 82.38 87 THR A O 1
ATOM 697 N N . LEU A 1 88 ? -9.409 -6.707 16.435 1.00 81.88 88 LEU A N 1
ATOM 698 C CA . LEU A 1 88 ? -9.774 -5.342 16.054 1.00 81.88 88 LEU A CA 1
ATOM 699 C C . LEU A 1 88 ? -10.850 -4.756 16.975 1.00 81.88 88 LEU A C 1
ATOM 701 O O . LEU A 1 88 ? -10.737 -3.615 17.421 1.00 81.88 88 LEU A O 1
ATOM 705 N N . ARG A 1 89 ? -11.885 -5.538 17.301 1.00 79.44 89 ARG A N 1
ATOM 706 C CA . ARG A 1 89 ? -12.959 -5.099 18.204 1.00 79.44 89 ARG A CA 1
ATOM 707 C C . ARG A 1 89 ? -12.424 -4.775 19.613 1.00 79.44 89 ARG A C 1
ATOM 709 O O . ARG A 1 89 ? -12.637 -3.644 20.050 1.00 79.44 89 ARG A O 1
ATOM 716 N N . PRO A 1 90 ? -11.687 -5.675 20.296 1.00 79.62 90 PRO A N 1
ATOM 717 C CA . PRO A 1 90 ? -11.020 -5.363 21.561 1.00 79.62 90 PRO A CA 1
ATOM 718 C C . PRO A 1 90 ? -10.117 -4.127 21.500 1.00 79.62 90 PRO A C 1
ATOM 720 O O . PRO A 1 90 ? -10.118 -3.318 22.426 1.00 79.62 90 PRO A O 1
ATOM 723 N N . LEU A 1 91 ? -9.370 -3.944 20.408 1.00 77.81 91 LEU A N 1
ATOM 724 C CA . LEU A 1 91 ? -8.517 -2.772 20.227 1.00 77.81 91 LEU A CA 1
ATOM 725 C C . LEU A 1 91 ? -9.321 -1.471 20.185 1.00 77.81 91 LEU A C 1
ATOM 727 O O . LEU A 1 91 ? -8.996 -0.529 20.910 1.00 77.81 91 LEU A O 1
ATOM 731 N N . LEU A 1 92 ? -10.361 -1.411 19.353 1.00 75.75 92 LEU A N 1
ATOM 732 C CA . LEU A 1 92 ? -11.209 -0.224 19.244 1.00 75.75 92 LEU A CA 1
ATOM 733 C C . LEU A 1 92 ? -11.907 0.083 20.575 1.00 75.75 92 LEU A C 1
ATOM 735 O O . LEU A 1 92 ? -12.006 1.246 20.968 1.00 75.75 92 LEU A O 1
ATOM 739 N N . GLU A 1 93 ? -12.336 -0.951 21.303 1.00 76.19 93 GLU A N 1
ATOM 740 C CA . GLU A 1 93 ? -12.912 -0.809 22.642 1.00 76.19 93 GLU A CA 1
ATOM 741 C C . GLU A 1 93 ? -11.893 -0.259 23.643 1.00 76.19 93 GLU A C 1
ATOM 743 O O . GLU A 1 93 ? -12.227 0.666 24.383 1.00 76.19 93 GLU A O 1
ATOM 748 N N . ARG A 1 94 ? -10.644 -0.741 23.611 1.00 75.06 94 ARG A N 1
ATOM 749 C CA . ARG A 1 94 ? -9.553 -0.253 24.465 1.00 75.06 94 ARG A CA 1
ATOM 750 C C . ARG A 1 94 ? -9.231 1.219 24.213 1.00 75.06 94 ARG A C 1
ATOM 752 O O . ARG A 1 94 ? -9.039 1.966 25.167 1.00 75.06 94 ARG A O 1
ATOM 759 N N . ILE A 1 95 ? -9.187 1.643 22.948 1.00 66.81 95 ILE A N 1
ATOM 760 C CA . ILE A 1 95 ? -8.917 3.043 22.575 1.00 66.81 95 ILE A CA 1
ATOM 761 C C . ILE A 1 95 ? -10.050 3.957 23.062 1.00 66.81 95 ILE A C 1
ATOM 763 O O . ILE A 1 95 ? -9.787 5.046 23.573 1.00 66.81 95 ILE A O 1
ATOM 767 N N . ARG A 1 96 ? -11.302 3.501 22.929 1.00 61.94 96 ARG A N 1
ATOM 768 C CA . ARG A 1 96 ? -12.507 4.304 23.168 1.00 61.94 96 ARG A CA 1
ATOM 769 C C . ARG A 1 96 ? -12.765 4.648 24.631 1.00 61.94 96 ARG A C 1
ATOM 771 O O . ARG A 1 96 ? -13.579 5.535 24.863 1.00 61.94 96 ARG A O 1
ATOM 778 N N . VAL A 1 97 ? -12.169 3.974 25.618 1.00 52.97 97 VAL A N 1
ATOM 779 C CA . VAL A 1 97 ? -12.571 4.180 27.021 1.00 52.97 97 VAL A CA 1
ATOM 780 C C . VAL A 1 97 ? -12.208 5.596 27.522 1.00 52.97 97 VAL A C 1
ATOM 782 O O . VAL A 1 97 ? -11.152 5.819 28.107 1.00 52.97 97 VAL A O 1
ATOM 785 N N . SER A 1 98 ? -13.103 6.563 27.288 1.00 45.53 98 SER A N 1
ATOM 786 C CA . SER A 1 98 ? -13.590 7.553 28.252 1.00 45.53 98 SER A CA 1
ATOM 787 C C . SER A 1 98 ? -15.021 8.001 27.921 1.00 45.53 98 SER A C 1
ATOM 789 O O . SER A 1 98 ? -15.495 7.933 26.790 1.00 45.53 98 SER A O 1
ATOM 791 N N . GLU A 1 99 ? -15.691 8.468 28.976 1.00 43.75 99 GLU A N 1
ATOM 792 C CA . GLU A 1 99 ? -16.979 9.172 28.999 1.00 43.75 99 GLU A CA 1
ATOM 793 C C . GLU A 1 99 ? -18.262 8.337 28.921 1.00 43.75 99 GLU A C 1
ATOM 795 O O . GLU A 1 99 ? -19.179 8.607 28.151 1.00 43.75 99 GLU A O 1
ATOM 800 N N . LYS A 1 100 ? -18.442 7.433 29.888 1.00 40.25 100 LYS A N 1
ATOM 801 C CA . LYS A 1 100 ? -19.748 7.358 30.565 1.00 40.25 100 LYS A CA 1
ATOM 802 C C . LYS A 1 100 ? -19.576 7.178 32.064 1.00 40.25 100 LYS A C 1
ATOM 804 O O . LYS A 1 100 ? -19.572 6.052 32.540 1.00 40.25 100 LYS A O 1
ATOM 809 N N . LYS A 1 101 ? -19.551 8.284 32.813 1.00 40.31 101 LYS A N 1
ATOM 810 C CA . LYS A 1 101 ? -20.214 8.340 34.123 1.00 40.31 101 LYS A CA 1
ATOM 811 C C . LYS A 1 101 ? -20.706 9.752 34.413 1.00 40.31 101 LYS A C 1
ATOM 813 O O . LYS A 1 101 ? -19.940 10.658 34.713 1.00 40.31 101 LYS A O 1
ATOM 818 N N . SER A 1 102 ? -22.025 9.894 34.306 1.00 39.22 102 SER A N 1
ATOM 819 C CA . SER A 1 102 ? -22.781 11.004 34.868 1.00 39.22 102 SER A CA 1
ATOM 820 C C . SER A 1 102 ? -22.429 11.130 36.355 1.00 39.22 102 SER A C 1
ATOM 822 O O . SER A 1 102 ? -22.473 10.147 37.098 1.00 39.22 102 SER A O 1
ATOM 824 N N . LEU A 1 103 ? -22.008 12.326 36.761 1.00 40.62 103 LEU A N 1
ATOM 825 C CA . LEU A 1 103 ? -21.697 12.686 38.139 1.00 40.62 103 LEU A CA 1
ATOM 826 C C . LEU A 1 103 ? -22.955 12.555 39.012 1.00 40.62 103 LEU A C 1
ATOM 828 O O . LEU A 1 103 ? -23.797 13.448 39.037 1.00 40.62 103 LEU A O 1
ATOM 832 N N . SER A 1 104 ? -23.057 11.477 39.792 1.00 37.62 104 SER A N 1
ATOM 833 C CA . SER A 1 104 ? -23.927 11.445 40.970 1.00 37.62 104 SER A CA 1
ATOM 834 C C . SER A 1 104 ? -23.186 10.870 42.175 1.00 37.62 104 SER A C 1
ATOM 836 O O . SER A 1 104 ? -23.127 9.659 42.349 1.00 37.62 104 SER A O 1
ATOM 838 N N . ARG A 1 105 ? -22.694 11.781 43.026 1.00 41.84 105 ARG A N 1
ATOM 839 C CA . ARG A 1 105 ? -22.313 11.578 44.436 1.00 41.84 105 ARG A CA 1
ATOM 840 C C . ARG A 1 105 ? -21.100 10.658 44.671 1.00 41.84 105 ARG A C 1
ATOM 842 O O . ARG A 1 105 ? -21.085 9.477 44.361 1.00 41.84 105 ARG A O 1
ATOM 849 N N . VAL A 1 106 ? -20.082 11.282 45.257 1.00 44.78 106 VAL A N 1
ATOM 850 C CA . VAL A 1 106 ? -18.780 10.754 45.681 1.00 44.78 106 VAL A CA 1
ATOM 851 C C . VAL A 1 106 ? -18.913 9.413 46.408 1.00 44.78 106 VAL A C 1
ATOM 853 O O . VAL A 1 106 ? -19.515 9.348 47.476 1.00 44.78 106 VAL A O 1
ATOM 856 N N . ASP A 1 107 ? -18.306 8.368 45.846 1.00 44.31 107 ASP A N 1
ATOM 857 C CA . ASP A 1 107 ? -18.154 7.064 46.488 1.00 44.31 107 ASP A CA 1
ATOM 858 C C . ASP A 1 107 ? -16.663 6.694 46.479 1.00 44.31 107 ASP A C 1
ATOM 860 O O . ASP A 1 107 ? -16.019 6.679 45.429 1.00 44.31 107 ASP A O 1
ATOM 864 N N . LEU A 1 108 ? -16.083 6.430 47.652 1.00 44.00 108 LEU A N 1
ATOM 865 C CA . LEU A 1 108 ? -14.639 6.204 47.851 1.00 44.00 108 LEU A CA 1
ATOM 866 C C . LEU A 1 108 ? -14.103 4.970 47.098 1.00 44.00 108 LEU A C 1
ATOM 868 O O . LEU A 1 108 ? -12.902 4.860 46.869 1.00 44.00 108 LEU A O 1
ATOM 872 N N . ARG A 1 109 ? -14.990 4.092 46.610 1.00 49.06 109 ARG A N 1
ATOM 873 C CA . ARG A 1 109 ? -14.652 2.986 45.693 1.00 49.06 109 ARG A CA 1
ATOM 874 C C . ARG A 1 109 ? -14.201 3.469 44.305 1.00 49.06 109 ARG A C 1
ATOM 876 O O . ARG A 1 109 ? -13.614 2.697 43.549 1.00 49.06 109 ARG A O 1
ATOM 883 N N . TYR A 1 110 ? -14.469 4.729 43.955 1.00 44.19 110 TYR A N 1
ATOM 884 C CA . TYR A 1 110 ? -14.079 5.342 42.684 1.00 44.19 110 TYR A CA 1
ATOM 885 C C . TYR A 1 110 ? -12.576 5.638 42.614 1.00 44.19 110 TYR A C 1
ATOM 887 O O . TYR A 1 110 ? -11.967 5.440 41.567 1.00 44.19 110 TYR A O 1
ATOM 895 N N . LEU A 1 111 ? -11.958 6.030 43.735 1.00 40.22 111 LEU A N 1
ATOM 896 C CA . LEU A 1 111 ? -10.518 6.308 43.797 1.00 40.22 111 LEU A CA 1
ATOM 897 C C . LEU A 1 111 ? -9.684 5.028 43.648 1.00 40.22 111 LEU A C 1
ATOM 899 O O . LEU A 1 111 ? -8.690 5.025 42.930 1.00 40.22 111 LEU A O 1
ATOM 903 N N . THR A 1 112 ? -10.132 3.913 44.232 1.00 40.72 112 THR A N 1
ATOM 904 C CA . THR A 1 112 ? -9.471 2.606 44.074 1.00 40.72 112 THR A CA 1
ATOM 905 C C . THR A 1 112 ? -9.588 2.069 42.644 1.00 40.72 112 THR A C 1
ATOM 907 O O . THR A 1 112 ? -8.697 1.373 42.174 1.00 40.72 112 THR A O 1
ATOM 910 N N . ARG A 1 113 ? -10.660 2.417 41.917 1.00 39.22 113 ARG A N 1
ATOM 911 C CA . ARG A 1 113 ? -10.836 2.028 40.509 1.00 39.22 113 ARG A CA 1
ATOM 912 C C . ARG A 1 113 ? -10.022 2.913 39.563 1.00 39.22 113 ARG A C 1
ATOM 914 O O . ARG A 1 113 ? -9.472 2.390 38.611 1.00 39.22 113 ARG A O 1
ATOM 921 N N . MET A 1 114 ? -9.869 4.200 39.875 1.00 38.44 114 MET A N 1
ATOM 922 C CA . MET A 1 114 ? -9.065 5.162 39.109 1.00 38.44 114 MET A CA 1
ATOM 923 C C . MET A 1 114 ? -7.551 4.899 39.207 1.00 38.44 114 MET A C 1
ATOM 925 O O . MET A 1 114 ? -6.820 5.181 38.268 1.00 38.44 114 MET A O 1
ATOM 929 N N . LEU A 1 115 ? -7.082 4.291 40.303 1.00 40.44 115 LEU A N 1
ATOM 930 C CA . LEU A 1 115 ? -5.705 3.786 40.419 1.00 40.44 115 LEU A CA 1
ATOM 931 C C . LEU A 1 115 ? -5.471 2.470 39.644 1.00 40.44 115 LEU A C 1
ATOM 933 O O . LEU A 1 115 ? -4.331 2.023 39.534 1.00 40.44 115 LEU A O 1
ATOM 937 N N . HIS A 1 116 ? -6.526 1.841 39.109 1.00 39.78 116 HIS A N 1
ATOM 938 C CA . HIS A 1 116 ? -6.464 0.540 38.427 1.00 39.78 116 HIS A CA 1
ATOM 939 C C . HIS A 1 116 ? -7.069 0.526 37.007 1.00 39.78 116 HIS A C 1
ATOM 941 O O . HIS A 1 116 ? -6.889 -0.458 36.295 1.00 39.78 116 HIS A O 1
ATOM 947 N N . SER A 1 117 ? -7.759 1.583 36.560 1.00 40.91 117 SER A N 1
ATOM 948 C CA . SER A 1 117 ? -8.329 1.689 35.210 1.00 40.91 117 SER A CA 1
ATOM 949 C C . SER A 1 117 ? -7.444 2.552 34.310 1.00 40.91 117 SER A C 1
ATOM 951 O O . SER A 1 117 ? -7.418 3.776 34.439 1.00 40.91 117 SER A O 1
ATOM 953 N N . GLN A 1 118 ? -6.731 1.911 33.383 1.00 46.09 118 GLN A N 1
ATOM 954 C CA . GLN A 1 118 ? -5.989 2.557 32.295 1.00 46.09 118 GLN A CA 1
ATOM 955 C C . GLN A 1 118 ? -6.936 3.105 31.204 1.00 46.09 118 GLN A C 1
ATOM 957 O O . GLN A 1 118 ? -6.891 2.674 30.052 1.00 46.09 118 GLN A O 1
ATOM 962 N N . ASP A 1 119 ? -7.814 4.043 31.561 1.00 53.88 119 ASP A N 1
ATOM 963 C CA . ASP A 1 119 ? -8.732 4.699 30.621 1.00 53.88 119 ASP A CA 1
ATOM 964 C C . ASP A 1 119 ? -7.963 5.761 29.812 1.00 53.88 119 ASP A C 1
ATOM 966 O O . ASP A 1 119 ? -7.459 6.730 30.379 1.00 53.88 119 ASP A O 1
ATOM 970 N N . SER A 1 120 ? -7.835 5.593 28.488 1.00 57.78 120 SER A N 1
ATOM 971 C CA . SER A 1 120 ? -7.028 6.511 27.663 1.00 57.78 120 SER A CA 1
ATOM 972 C C . SER A 1 120 ? -7.738 7.789 27.236 1.00 57.78 120 SER A C 1
ATOM 974 O O . SER A 1 120 ? -7.079 8.734 26.812 1.00 57.78 120 SER A O 1
ATOM 976 N N . GLY A 1 121 ? -9.071 7.800 27.271 1.00 59.72 121 GLY A N 1
ATOM 977 C CA . GLY A 1 121 ? -9.903 8.900 26.787 1.00 59.72 121 GLY A CA 1
ATOM 978 C C . GLY A 1 121 ? -9.637 9.397 25.373 1.00 59.72 121 GLY A C 1
ATOM 979 O O . GLY A 1 121 ? -9.847 10.570 25.067 1.00 59.72 121 GLY A O 1
ATOM 980 N N . LYS A 1 122 ? -9.191 8.489 24.504 1.00 67.75 122 LYS A N 1
ATOM 981 C CA . LYS A 1 122 ? -8.909 8.756 23.098 1.00 67.75 122 LYS A CA 1
ATOM 982 C C . LYS A 1 122 ? -10.192 8.583 22.281 1.00 67.75 122 LYS A C 1
ATOM 984 O O . LYS A 1 122 ? -10.960 7.644 22.480 1.00 67.75 122 LYS A O 1
ATOM 989 N N . LYS A 1 123 ? -10.412 9.492 21.334 1.00 68.44 123 LYS A N 1
ATOM 990 C CA . LYS A 1 123 ? -11.495 9.402 20.347 1.00 68.44 123 LYS A CA 1
ATOM 991 C C . LYS A 1 123 ? -10.986 8.697 19.094 1.00 68.44 123 LYS A C 1
ATOM 993 O O . LYS A 1 123 ? -9.825 8.862 18.730 1.00 68.44 123 LYS A O 1
ATOM 998 N N . SER A 1 124 ? -11.843 7.911 18.447 1.00 69.00 124 SER A N 1
ATOM 999 C CA . SER A 1 124 ? -11.523 7.218 17.193 1.00 69.00 124 SER A CA 1
ATOM 1000 C C . SER A 1 124 ? -12.453 7.679 16.074 1.00 69.00 124 SER A C 1
ATOM 1002 O O . SER A 1 124 ? -13.656 7.843 16.278 1.00 6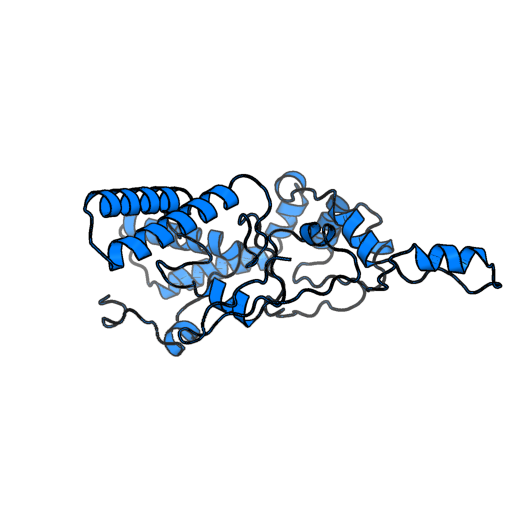9.00 124 SER A O 1
ATOM 1004 N N . PHE A 1 125 ? -11.886 7.874 14.887 1.00 68.75 125 PHE A N 1
ATOM 1005 C CA . PHE A 1 125 ? -12.600 8.242 13.669 1.00 68.75 125 PHE A CA 1
ATOM 1006 C C . PHE A 1 125 ? -12.086 7.397 12.498 1.00 68.75 125 PHE A C 1
ATOM 1008 O O . PHE A 1 125 ? -10.960 6.902 12.534 1.00 68.75 125 PHE A O 1
ATOM 1015 N N . LEU A 1 126 ? -12.916 7.221 11.470 1.00 71.38 126 LEU A N 1
ATOM 1016 C CA . LEU A 1 126 ? -12.554 6.529 10.234 1.00 71.38 126 LEU A CA 1
ATOM 1017 C C . LEU A 1 126 ? -12.558 7.527 9.081 1.00 71.38 126 LEU A C 1
ATOM 1019 O O . LEU A 1 126 ? -13.579 8.161 8.818 1.00 71.38 126 LEU A O 1
ATOM 1023 N N . CYS A 1 127 ? -11.440 7.608 8.369 1.00 70.25 127 CYS A N 1
ATOM 1024 C CA . CYS A 1 127 ? -11.324 8.341 7.116 1.00 70.25 127 CYS A CA 1
ATOM 1025 C C . CYS A 1 127 ? -11.071 7.339 5.991 1.00 70.25 127 CYS A C 1
ATOM 1027 O O . CYS A 1 127 ? -10.158 6.522 6.082 1.00 70.25 127 CYS A O 1
ATOM 1029 N N . THR A 1 128 ? -11.893 7.372 4.946 1.00 75.00 128 THR A N 1
ATOM 1030 C CA . THR A 1 128 ? -11.791 6.446 3.814 1.00 75.00 128 THR A CA 1
ATOM 1031 C C . THR A 1 128 ? -12.325 7.089 2.544 1.00 75.00 128 THR A C 1
ATOM 1033 O O . THR A 1 128 ? -13.303 7.835 2.582 1.00 75.00 128 THR A O 1
ATOM 1036 N N . ASN A 1 129 ? -11.693 6.761 1.418 1.00 76.69 129 ASN A N 1
ATOM 1037 C CA . ASN A 1 129 ? -12.126 7.173 0.082 1.00 76.69 129 ASN A CA 1
ATOM 1038 C C . ASN A 1 129 ? -13.251 6.283 -0.474 1.00 76.69 129 ASN A C 1
ATOM 1040 O O . ASN A 1 129 ? -13.785 6.548 -1.548 1.00 76.69 129 ASN A O 1
ATOM 1044 N N . SER A 1 130 ? -13.614 5.215 0.240 1.00 81.31 130 SER A N 1
ATOM 1045 C CA . SER A 1 130 ? -14.664 4.291 -0.182 1.00 81.31 130 SER A CA 1
ATOM 1046 C C . SER A 1 130 ? -16.064 4.784 0.183 1.00 81.31 130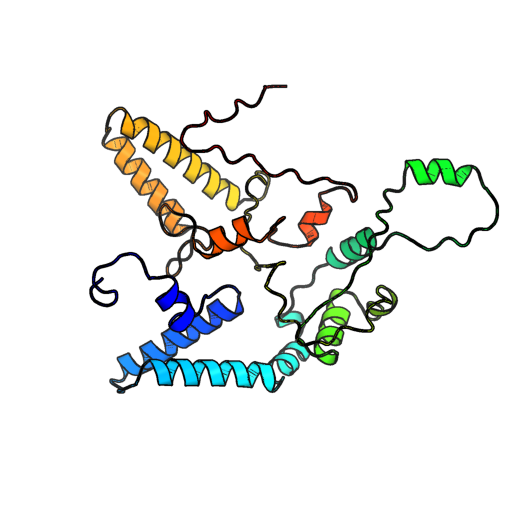 SER A C 1
ATOM 1048 O O . SER A 1 130 ? -16.275 5.488 1.170 1.00 81.31 130 SER A O 1
ATOM 1050 N N . SER A 1 131 ? -17.057 4.347 -0.592 1.00 82.88 131 SER A N 1
ATOM 1051 C CA . SER A 1 131 ? -18.460 4.675 -0.336 1.00 82.88 131 SER A CA 1
ATOM 1052 C C . SER A 1 131 ? -18.973 4.087 0.988 1.00 82.88 131 SER A C 1
ATOM 1054 O O . SER A 1 131 ? -18.558 3.008 1.421 1.00 82.88 131 SER A O 1
ATOM 1056 N N . PHE A 1 132 ? -19.944 4.763 1.612 1.00 84.12 132 PHE A N 1
ATOM 1057 C CA . PHE A 1 132 ? -20.563 4.281 2.851 1.00 84.12 132 PHE A CA 1
ATOM 1058 C C . PHE A 1 132 ? -21.170 2.867 2.741 1.00 84.12 132 PHE A C 1
ATOM 1060 O O . PHE A 1 132 ? -20.943 2.086 3.663 1.00 84.12 132 PHE A O 1
ATOM 1067 N N . PRO A 1 133 ? -21.909 2.487 1.674 1.00 88.12 133 PRO A N 1
ATOM 1068 C CA . PRO A 1 133 ? -22.461 1.135 1.558 1.00 88.12 133 PRO A CA 1
ATOM 1069 C C . PRO A 1 133 ? -21.395 0.037 1.638 1.00 88.12 133 PRO A C 1
ATOM 1071 O O . PRO A 1 133 ? -21.585 -0.937 2.364 1.00 88.12 133 PRO A O 1
ATOM 1074 N N . TYR A 1 134 ? -20.262 0.235 0.959 1.00 87.50 134 TYR A N 1
ATOM 1075 C CA . TYR A 1 134 ? -19.138 -0.701 0.973 1.00 87.50 134 TYR A CA 1
ATOM 1076 C C . TYR A 1 134 ? -18.517 -0.819 2.369 1.00 87.50 134 TYR A C 1
ATOM 1078 O O . TYR A 1 134 ? -18.397 -1.913 2.920 1.00 87.50 134 TYR A O 1
ATOM 1086 N N . ILE A 1 135 ? -18.217 0.324 2.991 1.00 87.19 135 ILE A N 1
ATOM 1087 C CA . ILE A 1 135 ? -17.654 0.376 4.345 1.00 87.19 135 ILE A CA 1
ATOM 1088 C C . ILE A 1 135 ? -18.592 -0.261 5.366 1.00 87.19 135 ILE A C 1
ATOM 1090 O O . ILE A 1 135 ? -18.158 -1.029 6.218 1.00 87.19 135 ILE A O 1
ATOM 1094 N N . ASN A 1 136 ? -19.890 0.018 5.271 1.00 87.06 136 ASN A N 1
ATOM 1095 C CA . ASN A 1 136 ? -20.877 -0.557 6.168 1.00 87.06 136 ASN A CA 1
ATOM 1096 C C . ASN A 1 136 ? -20.956 -2.084 6.029 1.00 87.06 136 ASN A C 1
ATOM 1098 O O . ASN A 1 136 ? -21.089 -2.753 7.047 1.00 87.06 136 ASN A O 1
ATOM 1102 N N . ALA A 1 137 ? -20.851 -2.637 4.817 1.00 90.88 137 ALA A N 1
ATOM 1103 C CA . ALA A 1 137 ? -20.814 -4.085 4.612 1.00 90.88 137 ALA A CA 1
ATOM 1104 C C . ALA A 1 137 ? -19.570 -4.717 5.265 1.00 90.88 137 ALA A C 1
ATOM 1106 O O . ALA A 1 137 ? -19.702 -5.630 6.081 1.00 90.88 137 ALA A O 1
ATOM 1107 N N . GLY A 1 138 ? -18.378 -4.174 4.992 1.00 89.56 138 GLY A N 1
ATOM 1108 C CA . GLY A 1 138 ? -17.122 -4.677 5.560 1.00 89.56 138 GLY A CA 1
ATOM 1109 C C . GLY A 1 138 ? -17.044 -4.547 7.086 1.00 89.56 138 GLY A C 1
ATOM 1110 O O . GLY A 1 138 ? -16.677 -5.496 7.776 1.00 89.56 138 GLY A O 1
ATOM 1111 N N . LEU A 1 139 ? -17.444 -3.402 7.649 1.00 86.75 139 LEU A N 1
ATOM 1112 C CA . LEU A 1 139 ? -17.437 -3.196 9.102 1.00 86.75 139 LEU A CA 1
ATOM 1113 C C . LEU A 1 139 ? -18.493 -4.040 9.817 1.00 86.75 139 LEU A C 1
ATOM 1115 O O . LEU A 1 139 ? -18.223 -4.526 10.912 1.00 86.75 139 LEU A O 1
ATOM 1119 N N . LYS A 1 140 ? -19.662 -4.276 9.212 1.00 89.12 140 LYS A N 1
ATOM 1120 C CA . LYS A 1 140 ? -20.631 -5.238 9.757 1.00 89.12 140 LYS A CA 1
ATOM 1121 C C . LYS A 1 140 ? -20.067 -6.648 9.802 1.00 89.12 140 LYS A C 1
ATOM 1123 O O . LYS A 1 140 ? -20.279 -7.340 10.789 1.00 89.12 140 LYS A O 1
ATOM 1128 N N . TYR A 1 141 ? -19.334 -7.051 8.771 1.00 91.06 141 TYR A N 1
ATOM 1129 C CA . TYR A 1 141 ? -18.691 -8.358 8.734 1.00 91.06 141 TYR A CA 1
ATOM 1130 C C . TYR A 1 141 ? -17.585 -8.497 9.792 1.00 91.06 141 TYR A C 1
ATOM 1132 O O . TYR A 1 141 ? -17.558 -9.485 10.520 1.00 91.06 141 TYR A O 1
ATOM 1140 N N . MET A 1 142 ? -16.711 -7.494 9.931 1.00 86.88 142 MET A N 1
ATOM 1141 C CA . MET A 1 142 ? -15.578 -7.555 10.867 1.00 86.88 142 MET A CA 1
ATOM 1142 C C . MET A 1 142 ? -15.962 -7.291 12.324 1.00 86.88 142 MET A C 1
ATOM 1144 O O . MET A 1 142 ? -15.414 -7.905 13.236 1.00 86.88 142 MET A O 1
ATOM 1148 N N . LEU A 1 143 ? -16.853 -6.329 12.559 1.00 85.06 143 LEU A N 1
ATOM 1149 C CA . LEU A 1 143 ? -17.187 -5.863 13.899 1.00 85.06 143 LEU A CA 1
ATOM 1150 C C . LEU A 1 143 ? -18.571 -6.324 14.327 1.00 85.06 143 LEU A C 1
ATOM 1152 O O . LEU A 1 143 ? -18.731 -6.597 15.506 1.00 85.06 143 LEU A O 1
ATOM 1156 N N . GLY A 1 144 ? -19.547 -6.452 13.433 1.00 87.75 144 GLY A N 1
ATOM 1157 C CA . GLY A 1 144 ? -20.948 -6.747 13.758 1.00 87.75 144 GLY A CA 1
ATOM 1158 C C . GLY A 1 144 ? -21.884 -5.566 13.481 1.00 87.75 144 GLY A C 1
ATOM 1159 O O . GLY A 1 144 ? -21.449 -4.456 13.174 1.00 87.75 144 GLY A O 1
ATOM 1160 N N . ASP A 1 145 ? -23.196 -5.794 13.584 1.00 87.69 145 ASP A N 1
ATOM 1161 C CA . ASP A 1 145 ? -24.226 -4.814 13.194 1.00 87.69 145 ASP A CA 1
ATOM 1162 C C . ASP A 1 145 ? -24.214 -3.507 13.999 1.00 87.69 145 ASP A C 1
ATOM 1164 O O . ASP A 1 145 ? -24.625 -2.459 13.497 1.00 87.69 145 ASP A O 1
ATOM 1168 N N . ASP A 1 146 ? -23.706 -3.552 15.226 1.00 82.75 146 ASP A N 1
ATOM 1169 C CA . ASP A 1 146 ? -23.667 -2.436 16.167 1.00 82.75 146 ASP A CA 1
ATOM 1170 C C . ASP A 1 146 ? -22.404 -1.566 16.038 1.00 82.75 146 ASP A C 1
ATOM 1172 O O . ASP A 1 146 ? -22.154 -0.695 16.879 1.00 82.75 146 ASP A O 1
ATOM 1176 N N . TRP A 1 147 ? -21.608 -1.754 14.977 1.00 80.75 147 TRP A N 1
ATOM 1177 C CA . TRP A 1 147 ? -20.344 -1.037 14.785 1.00 80.75 147 TRP A CA 1
ATOM 1178 C C . TRP A 1 147 ? -20.509 0.495 14.837 1.00 80.75 147 TRP A C 1
ATOM 1180 O O . TRP A 1 147 ? -19.645 1.183 15.373 1.00 80.75 147 TRP A O 1
ATOM 1190 N N . ARG A 1 148 ? -21.650 1.035 14.377 1.00 73.75 148 ARG A N 1
ATOM 1191 C CA . ARG A 1 148 ? -21.943 2.486 14.363 1.00 73.75 148 ARG A CA 1
ATOM 1192 C C . ARG A 1 148 ? -22.278 3.069 15.731 1.00 73.75 148 ARG A C 1
ATOM 1194 O O . ARG A 1 148 ? -21.896 4.197 16.029 1.00 73.75 148 ARG A O 1
ATOM 1201 N N . GLU A 1 149 ? -22.985 2.323 16.577 1.00 68.94 149 GLU A N 1
ATOM 1202 C CA . GLU A 1 149 ? -23.312 2.760 17.947 1.00 68.94 149 GLU A CA 1
ATOM 1203 C C . GLU A 1 149 ? -22.046 2.884 18.802 1.00 68.94 149 GLU A C 1
ATOM 1205 O O . GLU A 1 149 ? -21.977 3.609 19.807 1.00 68.94 149 GLU A O 1
ATOM 1210 N N . ARG A 1 150 ? -21.006 2.168 18.373 1.00 58.69 150 ARG A N 1
ATOM 1211 C CA . ARG A 1 150 ? -19.712 2.152 19.025 1.00 58.69 150 ARG A CA 1
ATOM 1212 C C . ARG A 1 150 ? -18.802 3.288 18.590 1.00 58.69 150 ARG A C 1
ATOM 1214 O O . ARG A 1 150 ? -17.815 3.554 19.266 1.00 58.69 150 ARG A O 1
ATOM 1221 N N . THR A 1 151 ? -19.185 4.029 17.560 1.00 54.69 151 THR A N 1
ATOM 1222 C CA . THR A 1 151 ? -18.406 5.145 17.047 1.00 54.69 151 THR A CA 1
ATOM 1223 C C . THR A 1 151 ? -19.309 6.305 16.589 1.00 54.69 151 THR A C 1
ATOM 1225 O O . THR A 1 151 ? -19.539 6.508 15.394 1.00 54.69 151 THR A O 1
ATOM 1228 N N . PRO A 1 152 ? -19.852 7.093 17.536 1.00 45.62 152 PRO A N 1
ATOM 1229 C CA . PRO A 1 152 ? -20.893 8.084 17.243 1.00 45.62 152 PRO A CA 1
ATOM 1230 C C . PRO A 1 152 ? -20.416 9.267 16.386 1.00 45.62 152 PRO A C 1
ATOM 1232 O O . PRO A 1 152 ? -21.224 9.909 15.721 1.00 45.62 152 PRO A O 1
ATOM 1235 N N . GLU A 1 153 ? -19.111 9.550 16.377 1.00 52.34 153 GLU A N 1
ATOM 1236 C CA . GLU A 1 153 ? -18.505 10.714 15.708 1.00 52.34 153 GLU A CA 1
ATOM 1237 C C . GLU A 1 153 ? -18.293 10.507 14.192 1.00 52.34 153 GLU A C 1
ATOM 1239 O O . GLU A 1 153 ? -17.692 11.336 13.523 1.00 52.34 153 GLU A O 1
ATOM 1244 N N . TYR A 1 154 ? -18.857 9.441 13.610 1.00 51.56 154 TYR A N 1
ATOM 1245 C CA . TYR A 1 154 ? -18.770 9.099 12.178 1.00 51.56 154 TYR A CA 1
ATOM 1246 C C . TYR A 1 154 ? -19.559 10.036 11.245 1.00 51.56 154 TYR A C 1
ATOM 1248 O O . TYR A 1 154 ? -19.699 9.776 10.048 1.00 51.56 154 TYR A O 1
ATOM 1256 N N . GLN A 1 155 ? -20.102 11.132 11.769 1.00 38.88 155 GLN A N 1
ATOM 1257 C CA . GLN A 1 155 ? -20.766 12.148 10.968 1.00 38.88 155 GLN A CA 1
ATOM 1258 C C . GLN A 1 155 ? -19.783 13.271 10.648 1.00 38.88 155 GLN A C 1
ATOM 1260 O O . GLN A 1 155 ? -19.477 14.088 11.508 1.00 38.88 155 GLN A O 1
ATOM 1265 N N . ARG A 1 156 ? -19.415 13.348 9.363 1.00 37.47 156 ARG A N 1
ATOM 1266 C CA . ARG A 1 156 ? -18.562 14.355 8.702 1.00 37.47 156 ARG A CA 1
ATOM 1267 C C . ARG A 1 156 ? -17.079 14.005 8.690 1.00 37.47 156 ARG A C 1
ATOM 1269 O O . ARG A 1 156 ? -16.335 14.405 9.568 1.00 37.47 156 ARG A O 1
ATOM 1276 N N . LEU A 1 157 ? -16.660 13.379 7.596 1.00 36.09 157 LEU A N 1
ATOM 1277 C CA . LEU A 1 157 ? -15.697 13.960 6.651 1.00 36.09 157 LEU A CA 1
ATOM 1278 C C . LEU A 1 157 ? -15.598 13.019 5.440 1.00 36.09 157 LEU A C 1
ATOM 1280 O O . LEU A 1 157 ? -14.581 12.393 5.184 1.00 36.09 157 LEU A O 1
ATOM 1284 N N . ALA A 1 158 ? -16.694 12.930 4.678 1.00 32.38 158 ALA A N 1
ATOM 1285 C CA . ALA A 1 158 ? -16.616 12.579 3.264 1.00 32.38 158 ALA A CA 1
ATOM 1286 C C . ALA A 1 158 ? -16.162 13.837 2.517 1.00 32.38 158 ALA A C 1
ATOM 1288 O O . ALA A 1 158 ? -16.952 14.531 1.886 1.00 32.38 158 ALA A O 1
ATOM 1289 N N . PHE A 1 159 ? -14.900 14.195 2.694 1.00 29.41 159 PHE A N 1
ATOM 1290 C CA . PHE A 1 159 ? -14.204 14.951 1.672 1.00 29.41 159 PHE A CA 1
ATOM 1291 C C . PHE A 1 159 ? -13.321 13.945 0.955 1.00 29.41 159 PHE A C 1
ATOM 1293 O O . PHE A 1 159 ? -12.909 12.959 1.559 1.00 29.41 159 PHE A O 1
ATOM 1300 N N . GLN A 1 160 ? -13.079 14.157 -0.334 1.00 29.81 160 GLN A N 1
ATOM 1301 C CA . GLN A 1 160 ? -11.967 13.537 -1.042 1.00 29.81 160 GLN A CA 1
ATOM 1302 C C . GLN A 1 160 ? -10.691 13.937 -0.299 1.00 29.81 160 GLN A C 1
ATOM 1304 O O . GLN A 1 160 ? -10.042 14.926 -0.631 1.00 29.81 160 GLN A O 1
ATOM 1309 N N . VAL A 1 161 ? -10.391 13.251 0.799 1.00 32.03 161 VAL A N 1
ATOM 1310 C CA . VAL A 1 161 ? -9.163 13.474 1.524 1.00 32.03 161 VAL A CA 1
ATOM 1311 C C . VAL A 1 161 ? -8.147 12.733 0.676 1.00 32.03 161 VAL A C 1
ATOM 1313 O O . VAL A 1 161 ? -8.052 11.508 0.702 1.00 32.03 161 VAL A O 1
ATOM 1316 N N . TRP A 1 162 ? -7.397 13.496 -0.115 1.00 31.56 162 TRP A N 1
ATOM 1317 C CA . TRP A 1 162 ? -5.999 13.176 -0.361 1.00 31.56 162 TRP A CA 1
ATOM 1318 C C . TRP A 1 162 ? -5.361 13.060 1.027 1.00 31.56 162 TRP A C 1
ATOM 1320 O O . TRP A 1 162 ? -4.836 14.032 1.558 1.00 31.56 162 TRP A O 1
ATOM 1330 N N . ILE A 1 163 ? -5.550 11.916 1.694 1.00 35.56 163 ILE A N 1
ATOM 1331 C CA . ILE A 1 163 ? -4.802 11.563 2.889 1.00 35.56 163 ILE A CA 1
ATOM 1332 C C . ILE A 1 163 ? -3.419 11.334 2.305 1.00 35.56 163 ILE A C 1
ATOM 1334 O O . ILE A 1 163 ? -3.249 10.350 1.582 1.00 35.56 163 ILE A O 1
ATOM 1338 N N . PRO A 1 164 ? -2.442 12.228 2.524 1.00 32.66 164 PRO A N 1
ATOM 1339 C CA . PRO A 1 164 ? -1.081 11.840 2.228 1.00 32.66 164 PRO A CA 1
ATOM 1340 C C . PRO A 1 164 ? -0.847 10.647 3.159 1.00 32.66 164 PRO A C 1
ATOM 1342 O O . PRO A 1 164 ? -1.144 10.729 4.349 1.00 32.66 164 PRO A O 1
ATOM 1345 N N . PHE A 1 165 ? -0.521 9.496 2.588 1.00 37.75 165 PHE A N 1
ATOM 1346 C CA . PHE A 1 165 ? -0.503 8.198 3.252 1.00 37.75 165 PHE A CA 1
ATOM 1347 C C . PHE A 1 165 ? 0.400 8.212 4.502 1.00 37.75 165 PHE A C 1
ATOM 1349 O O . PHE A 1 165 ? 1.577 7.890 4.425 1.00 37.75 165 PHE A O 1
ATOM 1356 N N . TYR A 1 166 ? -0.145 8.586 5.663 1.00 33.94 166 TYR A N 1
ATOM 1357 C CA . TYR A 1 166 ? 0.573 8.616 6.946 1.00 33.94 166 TYR A CA 1
ATOM 1358 C C . TYR A 1 166 ? 0.165 7.468 7.883 1.00 33.94 166 TYR A C 1
ATOM 1360 O O . TYR A 1 166 ? 0.606 7.408 9.025 1.00 33.94 166 TYR A O 1
ATOM 1368 N N . LEU A 1 167 ? -0.634 6.513 7.397 1.00 33.16 167 LEU A N 1
ATOM 1369 C CA . LEU A 1 167 ? -0.794 5.202 8.027 1.00 33.16 167 LEU A CA 1
ATOM 1370 C C . LEU A 1 167 ? -0.782 4.126 6.931 1.00 33.16 167 LEU A C 1
ATOM 1372 O O . LEU A 1 167 ? -1.821 3.684 6.446 1.00 33.16 167 LEU A O 1
ATOM 1376 N N . LEU A 1 168 ? 0.417 3.756 6.480 1.00 34.09 168 LEU A N 1
ATOM 1377 C CA . LEU A 1 168 ? 0.620 2.624 5.577 1.00 34.09 168 LEU A CA 1
ATOM 1378 C C . LEU A 1 168 ? 0.428 1.328 6.373 1.00 34.09 168 LEU A C 1
ATOM 1380 O O . LEU A 1 168 ? 1.353 0.839 7.013 1.00 34.09 168 LEU A O 1
ATOM 1384 N N . VAL A 1 169 ? -0.784 0.770 6.343 1.00 31.81 169 VAL A N 1
ATOM 1385 C CA . VAL A 1 169 ? -0.984 -0.648 6.664 1.00 31.81 169 VAL A CA 1
ATOM 1386 C C . VAL A 1 169 ? -0.641 -1.423 5.399 1.00 31.81 169 VAL A C 1
ATOM 1388 O O . VAL A 1 169 ? -1.480 -1.589 4.515 1.00 31.81 169 VAL A O 1
ATOM 1391 N N . VAL A 1 170 ? 0.616 -1.847 5.287 1.00 31.75 170 VAL A N 1
ATOM 1392 C CA . VAL A 1 170 ? 1.030 -2.800 4.256 1.00 31.75 170 VAL A CA 1
ATOM 1393 C C . VAL A 1 170 ? 0.674 -4.201 4.769 1.00 31.75 170 VAL A C 1
ATOM 1395 O O . VAL A 1 170 ? 1.229 -4.627 5.783 1.00 31.75 170 VAL A O 1
ATOM 1398 N N . PRO A 1 171 ? -0.258 -4.943 4.153 1.00 30.50 171 PRO A N 1
ATOM 1399 C CA . PRO A 1 171 ? -0.541 -6.307 4.531 1.00 30.50 171 PRO A CA 1
ATOM 1400 C C . PRO A 1 171 ? 0.666 -7.174 4.245 1.00 30.50 171 PRO A C 1
ATOM 1402 O O . PRO A 1 171 ? 1.305 -7.100 3.199 1.00 30.50 171 PRO A O 1
ATOM 1405 N N . HIS A 1 172 ? 0.920 -8.003 5.245 1.00 32.34 172 HIS A N 1
ATOM 1406 C CA . HIS A 1 172 ? 1.878 -9.087 5.243 1.00 32.34 172 HIS A CA 1
ATOM 1407 C C . HIS A 1 172 ? 3.235 -8.741 4.622 1.00 32.34 172 HIS A C 1
ATOM 1409 O O . HIS A 1 172 ? 3.724 -9.416 3.723 1.00 32.34 172 HIS A O 1
ATOM 1415 N N . VAL A 1 173 ? 3.881 -7.725 5.193 1.00 31.88 173 VAL A N 1
ATOM 1416 C CA . VAL A 1 173 ? 5.341 -7.712 5.267 1.00 31.88 173 VAL A CA 1
ATOM 1417 C C . VAL A 1 173 ? 5.700 -8.184 6.676 1.00 31.88 173 VAL A C 1
ATOM 1419 O O . VAL A 1 173 ? 5.263 -7.546 7.641 1.00 31.88 173 VAL A O 1
ATOM 1422 N N . PRO A 1 174 ? 6.417 -9.308 6.850 1.00 28.84 174 PRO A N 1
ATOM 1423 C CA . PRO A 1 174 ? 6.920 -9.676 8.162 1.00 28.84 174 PRO A CA 1
ATOM 1424 C C . PRO A 1 174 ? 7.830 -8.547 8.662 1.00 28.84 174 PRO A C 1
ATOM 1426 O O . PRO A 1 174 ? 8.858 -8.272 8.063 1.00 28.84 174 PRO A O 1
ATOM 1429 N N . HIS A 1 175 ? 7.383 -7.898 9.740 1.00 33.22 175 HIS A N 1
ATOM 1430 C CA . HIS A 1 175 ? 8.145 -7.103 10.707 1.00 33.22 175 HIS A CA 1
ATOM 1431 C C . HIS A 1 175 ? 9.206 -6.137 10.165 1.00 33.22 175 HIS A C 1
ATOM 1433 O O . HIS A 1 175 ? 10.302 -6.571 9.851 1.00 33.22 175 HIS A O 1
ATOM 1439 N N . VAL A 1 176 ? 8.968 -4.822 10.259 1.00 35.00 176 VAL A N 1
ATOM 1440 C CA . VAL A 1 176 ? 10.065 -3.867 10.501 1.00 35.00 176 VAL A CA 1
ATOM 1441 C C . VAL A 1 176 ? 9.530 -2.658 11.278 1.00 35.00 176 VAL A C 1
ATOM 1443 O O . VAL A 1 176 ? 9.029 -1.711 10.687 1.00 35.00 176 VAL A O 1
ATOM 1446 N N . SER A 1 177 ? 9.642 -2.664 12.606 1.00 29.91 177 SER A N 1
ATOM 1447 C CA . SER A 1 177 ? 10.092 -1.442 13.277 1.00 29.91 177 SER A CA 1
ATOM 1448 C C . SER A 1 177 ? 11.591 -1.610 13.475 1.00 29.91 177 SER A C 1
ATOM 1450 O O . SER A 1 177 ? 12.068 -2.732 13.667 1.00 29.91 177 SER A O 1
ATOM 1452 N N . SER A 1 178 ? 12.330 -0.511 13.434 1.00 33.06 178 SER A N 1
ATOM 1453 C CA . SER A 1 178 ? 13.768 -0.461 13.698 1.00 33.06 178 SER A CA 1
ATOM 1454 C C . SER A 1 178 ? 14.120 -0.743 15.168 1.00 33.06 178 SER A C 1
ATOM 1456 O O . SER A 1 178 ? 15.014 -0.084 15.661 1.00 33.06 178 SER A O 1
ATOM 1458 N N . ASP A 1 179 ? 13.349 -1.605 15.856 1.00 31.70 179 ASP A N 1
ATOM 1459 C CA . ASP A 1 179 ? 13.681 -2.311 17.109 1.00 31.70 179 ASP A CA 1
ATOM 1460 C C . ASP A 1 179 ? 12.481 -3.060 17.728 1.00 31.70 179 ASP A C 1
ATOM 1462 O O . ASP A 1 179 ? 12.177 -2.978 18.917 1.00 31.70 179 ASP A O 1
ATOM 1466 N N . ALA A 1 180 ? 11.782 -3.862 16.922 1.00 31.16 180 ALA A N 1
ATOM 1467 C CA . ALA A 1 180 ? 10.938 -4.947 17.432 1.00 31.16 180 ALA A CA 1
ATOM 1468 C C . ALA A 1 180 ? 11.602 -6.294 17.119 1.00 31.16 180 ALA A C 1
ATOM 1470 O O . ALA A 1 180 ? 11.086 -7.128 16.375 1.00 31.16 180 ALA A O 1
ATOM 1471 N N . LEU A 1 181 ? 12.786 -6.497 17.700 1.00 34.12 181 LEU A N 1
ATOM 1472 C CA . LEU A 1 181 ? 13.452 -7.793 17.822 1.00 34.12 181 LEU A CA 1
ATOM 1473 C C . LEU A 1 181 ? 12.742 -8.648 18.888 1.00 34.12 181 LEU A C 1
ATOM 1475 O O . LEU A 1 181 ? 13.290 -8.900 19.954 1.00 34.12 181 LEU A O 1
ATOM 1479 N N . ALA A 1 182 ? 11.521 -9.112 18.610 1.00 28.03 182 ALA A N 1
ATOM 1480 C CA . ALA A 1 182 ? 10.944 -10.282 19.282 1.00 28.03 182 ALA A CA 1
ATOM 1481 C C . ALA A 1 182 ? 9.708 -10.827 18.538 1.00 28.03 182 ALA A C 1
ATOM 1483 O O . ALA A 1 182 ? 8.653 -10.208 18.550 1.00 28.03 182 ALA A O 1
ATOM 1484 N N . CYS A 1 183 ? 9.848 -12.049 18.001 1.00 25.97 183 CYS A N 1
ATOM 1485 C CA . CYS A 1 183 ? 8.798 -12.982 17.540 1.00 25.97 183 CYS A CA 1
ATOM 1486 C C . CYS A 1 183 ? 7.976 -12.602 16.279 1.00 25.97 183 CYS A C 1
ATOM 1488 O O . CYS A 1 183 ? 7.446 -11.511 16.178 1.00 25.97 183 CYS A O 1
ATOM 1490 N N . ASN A 1 184 ? 7.759 -13.469 15.275 1.00 32.34 184 ASN A N 1
ATOM 1491 C CA . ASN A 1 184 ? 7.843 -14.936 15.229 1.00 32.34 184 ASN A CA 1
ATOM 1492 C C . ASN A 1 184 ? 8.399 -15.472 13.887 1.00 32.34 184 ASN A C 1
ATOM 1494 O O . ASN A 1 184 ? 7.973 -15.103 12.795 1.00 32.34 184 ASN A O 1
ATOM 1498 N N . THR A 1 185 ? 9.340 -16.411 14.024 1.00 38.97 185 THR A N 1
ATOM 1499 C CA . THR A 1 185 ? 9.888 -17.390 13.057 1.00 38.97 185 THR A CA 1
ATOM 1500 C C . THR A 1 185 ? 10.547 -16.925 11.746 1.00 38.97 185 THR A C 1
ATOM 1502 O O . THR A 1 185 ? 11.621 -17.441 11.456 1.00 38.97 185 THR A O 1
ATOM 1505 N N . GLY A 1 186 ? 10.009 -15.965 10.984 1.00 37.47 186 GLY A N 1
ATOM 1506 C CA . GLY A 1 186 ? 10.591 -15.547 9.687 1.00 37.47 186 GLY A CA 1
ATOM 1507 C C . GLY A 1 186 ? 11.627 -14.418 9.795 1.00 37.47 186 GLY A C 1
ATOM 1508 O O . GLY A 1 186 ? 12.761 -14.555 9.344 1.00 37.47 186 GLY A O 1
ATOM 1509 N N . GLY A 1 187 ? 11.281 -13.328 10.490 1.00 43.34 187 GLY A N 1
ATOM 1510 C CA . GLY A 1 187 ? 12.187 -12.182 10.690 1.00 43.34 187 GLY A CA 1
ATOM 1511 C C . GLY A 1 187 ? 13.411 -12.499 11.561 1.00 43.34 187 GLY A C 1
ATOM 1512 O O . GLY A 1 187 ? 14.464 -11.892 11.409 1.00 43.34 187 GLY A O 1
ATOM 1513 N N . SER A 1 188 ? 13.320 -13.518 12.426 1.00 52.78 188 SER A N 1
ATOM 1514 C CA . SER A 1 188 ? 14.466 -13.977 13.224 1.00 52.78 188 SER A CA 1
ATOM 1515 C C . SER A 1 188 ? 15.569 -14.599 12.366 1.00 52.78 188 SER A C 1
ATOM 1517 O O . SER A 1 188 ? 16.730 -14.528 12.757 1.00 52.78 188 SER A O 1
ATOM 1519 N N . GLN A 1 189 ? 15.229 -15.219 11.232 1.00 56.84 189 GLN A N 1
ATOM 1520 C CA . GLN A 1 189 ? 16.221 -15.809 10.334 1.00 56.84 189 GLN A CA 1
ATOM 1521 C C . GLN A 1 189 ? 16.945 -14.723 9.540 1.00 56.84 189 GLN A C 1
ATOM 1523 O O . GLN A 1 189 ? 18.170 -14.707 9.540 1.00 56.84 189 GLN A O 1
ATOM 1528 N N . ILE A 1 190 ? 16.205 -13.766 8.970 1.00 62.94 190 ILE A N 1
ATOM 1529 C CA . ILE A 1 190 ? 16.783 -12.647 8.209 1.00 62.94 190 ILE A CA 1
ATOM 1530 C C . ILE A 1 190 ? 17.720 -11.811 9.087 1.00 62.94 190 ILE A C 1
ATOM 1532 O O . ILE A 1 190 ? 18.858 -11.587 8.697 1.00 62.94 190 ILE A O 1
ATOM 1536 N N . ASN A 1 191 ? 17.305 -11.440 10.304 1.00 61.16 191 ASN A N 1
ATOM 1537 C CA . ASN A 1 191 ? 18.150 -10.636 11.198 1.00 61.16 191 ASN A CA 1
ATOM 1538 C C . ASN A 1 191 ? 19.438 -11.371 11.598 1.00 61.16 191 ASN A C 1
ATOM 1540 O O . ASN A 1 191 ? 20.507 -10.772 11.633 1.00 61.16 191 ASN A O 1
ATOM 1544 N N . LYS A 1 192 ? 19.360 -12.687 11.843 1.00 67.50 192 LYS A N 1
ATOM 1545 C CA . LYS A 1 192 ? 20.550 -13.509 12.119 1.00 67.50 192 LYS A CA 1
ATOM 1546 C C . LYS A 1 192 ? 21.481 -13.579 10.913 1.00 67.50 192 LYS A C 1
ATOM 1548 O O . LYS A 1 192 ? 22.694 -13.512 11.086 1.00 67.50 192 LYS A O 1
ATOM 1553 N N . ILE A 1 193 ? 20.924 -13.721 9.709 1.00 69.06 193 ILE A N 1
ATOM 1554 C CA . ILE A 1 193 ? 21.699 -13.731 8.465 1.00 69.06 193 ILE A CA 1
ATOM 1555 C C . ILE A 1 193 ? 22.366 -12.363 8.255 1.00 69.06 193 ILE A C 1
ATOM 1557 O O . ILE A 1 193 ? 23.566 -12.324 8.003 1.00 69.06 193 ILE A O 1
ATOM 1561 N N . GLU A 1 194 ? 21.655 -11.248 8.447 1.00 68.00 194 GLU A N 1
ATOM 1562 C CA . GLU A 1 194 ? 22.223 -9.896 8.335 1.00 68.00 194 GLU A CA 1
ATOM 1563 C C . GLU A 1 194 ? 23.332 -9.634 9.369 1.00 68.00 194 GLU A C 1
ATOM 1565 O O . GLU A 1 194 ? 24.378 -9.081 9.019 1.00 68.00 194 GLU A O 1
ATOM 1570 N N . GLU A 1 195 ? 23.153 -10.055 10.625 1.00 73.56 195 GLU A N 1
ATOM 1571 C CA . GLU A 1 195 ? 24.184 -9.953 11.667 1.00 73.56 195 GLU A CA 1
ATOM 1572 C C . GLU A 1 195 ? 25.444 -10.750 11.303 1.00 73.56 195 GLU A C 1
ATOM 1574 O O . GLU A 1 195 ? 26.554 -10.217 11.396 1.00 73.56 195 GLU A O 1
ATOM 1579 N N . LEU A 1 196 ? 25.277 -11.990 10.828 1.00 76.62 196 LEU A N 1
ATOM 1580 C CA . LEU A 1 196 ? 26.375 -12.847 10.367 1.00 76.62 196 LEU A CA 1
ATOM 1581 C C . LEU A 1 196 ? 27.078 -12.261 9.136 1.00 76.62 196 LEU A C 1
ATOM 1583 O O . LEU A 1 196 ? 28.306 -12.233 9.072 1.00 76.62 196 LEU A O 1
ATOM 1587 N N . MET A 1 197 ? 26.327 -11.738 8.166 1.00 73.88 197 MET A N 1
ATOM 1588 C CA . MET A 1 197 ? 26.905 -11.064 7.002 1.00 73.88 197 MET A CA 1
ATOM 1589 C C . MET A 1 197 ? 27.718 -9.836 7.425 1.00 73.88 197 MET A C 1
ATOM 1591 O O . MET A 1 197 ? 28.823 -9.624 6.922 1.00 73.88 197 MET A O 1
ATOM 1595 N N . ARG A 1 198 ? 27.221 -9.051 8.389 1.00 75.19 198 ARG A N 1
ATOM 1596 C CA . ARG A 1 198 ? 27.916 -7.864 8.904 1.00 75.19 198 ARG A CA 1
ATOM 1597 C C . ARG A 1 198 ? 29.184 -8.230 9.675 1.00 75.19 198 ARG A C 1
ATOM 1599 O O . ARG A 1 198 ? 30.197 -7.546 9.519 1.00 75.19 198 ARG A O 1
ATOM 1606 N N . SER A 1 199 ? 29.160 -9.299 10.477 1.00 77.44 199 SER A N 1
ATOM 1607 C CA . SER A 1 199 ? 30.357 -9.779 11.178 1.00 77.44 199 SER A CA 1
ATOM 1608 C C . SER A 1 199 ? 31.414 -10.274 10.192 1.00 77.44 199 SER A C 1
ATOM 1610 O O . SER A 1 199 ? 32.571 -9.869 10.292 1.00 77.44 199 SER A O 1
ATOM 1612 N N . ILE A 1 200 ? 31.008 -11.046 9.179 1.00 77.44 200 ILE A N 1
ATOM 1613 C CA . ILE A 1 200 ? 31.909 -11.546 8.133 1.00 77.44 200 ILE A CA 1
ATOM 1614 C C . ILE A 1 200 ? 32.490 -10.390 7.310 1.00 77.44 200 ILE A C 1
ATOM 1616 O O . ILE A 1 200 ? 33.690 -10.373 7.047 1.00 77.44 200 ILE A O 1
ATOM 1620 N N . GLN A 1 201 ? 31.694 -9.377 6.947 1.00 73.81 201 GLN A N 1
ATOM 1621 C CA . GLN A 1 201 ? 32.206 -8.190 6.250 1.00 73.81 201 GLN A CA 1
ATOM 1622 C C . GLN A 1 201 ? 33.250 -7.428 7.069 1.00 73.81 201 GLN A C 1
ATOM 1624 O O . GLN A 1 201 ? 34.224 -6.928 6.505 1.00 73.81 201 GLN A O 1
ATOM 1629 N N . ASN A 1 202 ? 33.062 -7.323 8.385 1.00 76.56 202 ASN A N 1
ATOM 1630 C CA . ASN A 1 202 ? 34.034 -6.672 9.259 1.00 76.56 202 ASN A CA 1
ATOM 1631 C C . ASN A 1 202 ? 35.344 -7.469 9.345 1.00 76.56 202 ASN A C 1
ATOM 1633 O O . ASN A 1 202 ? 36.415 -6.865 9.308 1.00 76.56 202 ASN A O 1
ATOM 1637 N N . GLU A 1 203 ? 35.279 -8.802 9.388 1.00 74.69 203 GLU A N 1
ATOM 1638 C CA . GLU A 1 203 ? 36.465 -9.667 9.351 1.00 74.69 203 GLU A CA 1
ATOM 1639 C C . GLU A 1 203 ? 37.181 -9.611 7.993 1.00 74.69 203 GLU A C 1
ATOM 1641 O O . GLU A 1 203 ? 38.395 -9.413 7.950 1.00 74.69 203 GLU A O 1
ATOM 1646 N N . LEU A 1 204 ? 36.444 -9.663 6.879 1.00 72.62 204 LEU A N 1
ATOM 1647 C CA . LEU A 1 204 ? 37.000 -9.570 5.522 1.00 72.62 204 LEU A CA 1
ATOM 1648 C C . LEU A 1 204 ? 37.713 -8.238 5.244 1.00 72.62 204 LEU A C 1
ATOM 1650 O O . LEU A 1 204 ? 38.638 -8.196 4.434 1.00 72.62 204 LEU A O 1
ATOM 1654 N N . ARG A 1 205 ? 37.310 -7.145 5.911 1.00 70.38 205 ARG A N 1
ATOM 1655 C CA . ARG A 1 205 ? 38.020 -5.852 5.846 1.00 70.38 205 ARG A CA 1
ATOM 1656 C C . ARG A 1 205 ? 39.410 -5.903 6.478 1.00 70.38 205 ARG A C 1
ATOM 1658 O O . ARG A 1 205 ? 40.239 -5.064 6.134 1.00 70.38 205 ARG A O 1
ATOM 1665 N N . SER A 1 206 ? 39.641 -6.825 7.413 1.00 72.81 206 SER A N 1
ATOM 1666 C CA . SER A 1 206 ? 40.925 -6.974 8.100 1.00 72.81 206 SER A CA 1
ATOM 1667 C C . SER A 1 206 ? 41.887 -7.863 7.311 1.00 72.81 206 SER A C 1
ATOM 1669 O O . SER A 1 206 ? 42.973 -7.403 6.971 1.00 72.81 206 SER A O 1
ATOM 1671 N N . GLU A 1 207 ? 41.459 -9.071 6.929 1.00 70.19 207 GLU A N 1
ATOM 1672 C CA . GLU A 1 207 ? 42.173 -9.944 5.995 1.00 70.19 207 GLU A CA 1
ATOM 1673 C C . GLU A 1 207 ? 41.185 -10.738 5.117 1.00 70.19 207 GLU A C 1
ATOM 1675 O O . GLU A 1 207 ? 40.261 -11.371 5.635 1.00 70.19 207 GLU A O 1
ATOM 1680 N N . PRO A 1 208 ? 41.363 -10.754 3.783 1.00 67.25 208 PRO A N 1
ATOM 1681 C CA . PRO A 1 208 ? 40.478 -11.492 2.894 1.00 67.25 208 PRO A CA 1
ATOM 1682 C C . PRO A 1 208 ? 40.778 -12.996 2.957 1.00 67.25 208 PRO A C 1
ATOM 1684 O O . PRO A 1 208 ? 41.709 -13.496 2.326 1.00 67.25 208 PRO A O 1
ATOM 1687 N N . VAL A 1 209 ? 39.954 -13.733 3.701 1.00 78.75 209 VAL A N 1
ATOM 1688 C CA . VAL A 1 209 ? 39.991 -15.201 3.762 1.00 78.75 209 VAL A CA 1
ATOM 1689 C C . VAL A 1 209 ? 39.014 -15.771 2.720 1.00 78.75 209 VAL A C 1
ATOM 1691 O O . VAL A 1 209 ? 37.808 -15.560 2.853 1.00 78.75 209 VAL A O 1
ATOM 1694 N N . PRO A 1 210 ? 39.467 -16.542 1.708 1.00 76.94 210 PRO A N 1
ATOM 1695 C CA . PRO A 1 210 ? 38.600 -17.047 0.631 1.00 76.94 210 PRO A CA 1
ATOM 1696 C C . PRO A 1 210 ? 37.388 -17.858 1.113 1.00 76.94 210 PRO A C 1
ATOM 1698 O O . PRO A 1 210 ? 36.327 -17.836 0.501 1.00 76.94 210 PRO A O 1
ATOM 1701 N N . GLN A 1 211 ? 37.528 -18.560 2.239 1.00 77.56 211 GLN A N 1
ATOM 1702 C CA . GLN A 1 211 ? 36.439 -19.326 2.851 1.00 77.56 211 GLN A CA 1
ATOM 1703 C C . GLN A 1 211 ? 35.326 -18.412 3.383 1.00 77.56 211 GLN A C 1
ATOM 1705 O O . GLN A 1 211 ? 34.155 -18.725 3.199 1.00 77.56 211 GLN A O 1
ATOM 1710 N N . LEU A 1 212 ? 35.680 -17.272 3.988 1.00 73.19 212 LEU A N 1
ATOM 1711 C CA . LEU A 1 212 ? 34.717 -16.284 4.486 1.00 73.19 212 LEU A CA 1
ATOM 1712 C C . LEU A 1 212 ? 33.995 -15.567 3.338 1.00 73.19 212 LEU A C 1
ATOM 1714 O O . LEU A 1 212 ? 32.815 -15.260 3.474 1.00 73.19 212 LEU A O 1
ATOM 1718 N N . VAL A 1 213 ? 34.659 -15.371 2.191 1.00 77.12 213 VAL A N 1
ATOM 1719 C CA . VAL A 1 213 ? 34.017 -14.844 0.972 1.00 77.12 213 VAL A CA 1
ATOM 1720 C C . VAL A 1 213 ? 32.920 -15.796 0.488 1.00 77.12 213 VAL A C 1
ATOM 1722 O O . VAL A 1 213 ? 31.784 -15.369 0.317 1.00 77.12 213 VAL A O 1
ATOM 1725 N N . ASN A 1 214 ? 33.215 -17.095 0.378 1.00 80.06 214 ASN A N 1
ATOM 1726 C CA . ASN A 1 214 ? 32.225 -18.094 -0.044 1.00 80.06 214 ASN A CA 1
ATOM 1727 C C . ASN A 1 214 ? 31.036 -18.195 0.930 1.00 80.06 214 ASN A C 1
ATOM 1729 O O . ASN A 1 214 ? 29.900 -18.392 0.507 1.00 80.06 214 ASN A O 1
ATOM 1733 N N . VAL A 1 215 ? 31.284 -18.072 2.241 1.00 79.69 215 VAL A N 1
ATOM 1734 C CA . VAL A 1 215 ? 30.214 -18.075 3.256 1.00 79.69 215 VAL A CA 1
ATOM 1735 C C . VAL A 1 215 ? 29.364 -16.808 3.154 1.00 79.69 215 VAL A C 1
ATOM 1737 O O . VAL A 1 215 ? 28.142 -16.899 3.230 1.00 79.69 215 VAL A O 1
ATOM 1740 N N . HIS A 1 216 ? 29.980 -15.643 2.938 1.00 76.69 216 HIS A N 1
ATOM 1741 C CA . HIS A 1 216 ? 29.252 -14.396 2.709 1.00 76.69 216 HIS A CA 1
ATOM 1742 C C . HIS A 1 216 ? 28.362 -14.485 1.460 1.00 76.69 216 HIS A C 1
ATOM 1744 O O . HIS A 1 216 ? 27.197 -14.103 1.521 1.00 76.69 216 HIS A O 1
ATOM 1750 N N . GLU A 1 217 ? 28.878 -15.020 0.350 1.00 76.62 217 GLU A N 1
ATOM 1751 C CA . GLU A 1 217 ? 28.102 -15.235 -0.880 1.00 76.62 217 GLU A CA 1
ATOM 1752 C C . GLU A 1 217 ? 26.931 -16.208 -0.663 1.00 76.62 217 GLU A C 1
ATOM 1754 O O . GLU A 1 217 ? 25.813 -15.929 -1.091 1.00 76.62 217 GLU A O 1
ATOM 1759 N N . ALA A 1 218 ? 27.145 -17.314 0.058 1.00 80.69 218 ALA A N 1
ATOM 1760 C CA . ALA A 1 218 ? 26.084 -18.276 0.364 1.00 80.69 218 ALA A CA 1
ATOM 1761 C C . ALA A 1 218 ? 24.973 -17.677 1.246 1.00 80.69 218 ALA A C 1
ATOM 1763 O O . ALA A 1 218 ? 23.792 -17.896 0.977 1.00 80.69 218 ALA A O 1
ATOM 1764 N N . LEU A 1 219 ? 25.338 -16.896 2.269 1.00 77.69 219 LEU A N 1
ATOM 1765 C CA . LEU A 1 219 ? 24.379 -16.193 3.130 1.00 77.69 219 LEU A CA 1
ATOM 1766 C C . LEU A 1 219 ? 23.605 -15.120 2.363 1.00 77.69 219 LEU A C 1
ATOM 1768 O O . LEU A 1 219 ? 22.404 -14.956 2.572 1.00 77.69 219 LEU A O 1
ATOM 1772 N N . GLN A 1 220 ? 24.273 -14.421 1.443 1.00 71.19 220 GLN A N 1
ATOM 1773 C CA . GLN A 1 220 ? 23.615 -13.462 0.569 1.00 71.19 220 GLN A CA 1
ATOM 1774 C C . GLN A 1 220 ? 22.579 -14.154 -0.329 1.00 71.19 220 GLN A C 1
ATOM 1776 O O . GLN A 1 220 ? 21.445 -13.688 -0.400 1.00 71.19 220 GLN A O 1
ATOM 1781 N N . MET A 1 221 ? 22.913 -15.304 -0.928 1.00 74.00 221 MET A N 1
ATOM 1782 C CA . MET A 1 221 ? 21.951 -16.104 -1.700 1.00 74.00 221 MET A CA 1
ATOM 1783 C C . MET A 1 221 ? 20.779 -16.604 -0.844 1.00 74.00 221 MET A C 1
ATOM 1785 O O . MET A 1 221 ? 19.641 -16.631 -1.308 1.00 74.00 221 MET A O 1
ATOM 1789 N N . GLU A 1 222 ? 21.023 -17.017 0.403 1.00 79.06 222 GLU A N 1
ATOM 1790 C CA . GLU A 1 222 ? 19.955 -17.437 1.318 1.00 79.06 222 GLU A CA 1
ATOM 1791 C C . GLU A 1 222 ? 19.001 -16.278 1.630 1.00 79.06 222 GLU A C 1
ATOM 1793 O O . GLU A 1 222 ? 17.787 -16.448 1.554 1.00 79.06 222 GLU A O 1
ATOM 1798 N N . MET A 1 223 ? 19.538 -15.082 1.883 1.00 69.44 223 MET A N 1
ATOM 1799 C CA . MET A 1 223 ? 18.740 -13.871 2.078 1.00 69.44 223 MET A CA 1
ATOM 1800 C C . MET A 1 223 ? 17.954 -13.486 0.816 1.00 69.44 223 MET A C 1
ATOM 1802 O O . MET A 1 223 ? 16.777 -13.141 0.912 1.00 69.44 223 MET A O 1
ATOM 1806 N N . GLU A 1 224 ? 18.571 -13.589 -0.364 1.00 71.44 224 GLU A N 1
ATOM 1807 C CA . GLU A 1 224 ? 17.927 -13.333 -1.659 1.00 71.44 224 GLU A CA 1
ATOM 1808 C C . GLU A 1 224 ? 16.774 -14.315 -1.944 1.00 71.44 224 GLU A C 1
ATOM 1810 O O . GLU A 1 224 ? 15.755 -13.923 -2.507 1.00 71.44 224 GLU A O 1
ATOM 1815 N N . ASN A 1 225 ? 16.869 -15.564 -1.478 1.00 74.50 225 ASN A N 1
ATOM 1816 C CA . ASN A 1 225 ? 15.788 -16.553 -1.592 1.00 74.50 225 ASN A CA 1
ATOM 1817 C C . ASN A 1 225 ? 14.603 -16.293 -0.644 1.00 74.50 225 ASN A C 1
ATOM 1819 O O . ASN A 1 225 ? 13.525 -16.857 -0.843 1.00 74.50 225 ASN A O 1
ATOM 1823 N N . LEU A 1 226 ? 14.786 -15.470 0.393 1.00 72.69 226 LEU A N 1
ATOM 1824 C CA . LEU A 1 226 ? 13.732 -15.097 1.346 1.00 72.69 226 LEU A CA 1
ATOM 1825 C C . LEU A 1 226 ? 12.948 -13.851 0.911 1.00 72.69 226 LEU A C 1
ATOM 1827 O O . LEU A 1 226 ? 11.929 -13.522 1.523 1.00 72.69 226 LEU A O 1
ATOM 1831 N N . ILE A 1 227 ? 13.407 -13.158 -0.132 1.00 74.31 227 ILE A N 1
ATOM 1832 C CA . ILE A 1 227 ? 12.776 -11.954 -0.677 1.00 74.31 227 ILE A CA 1
ATOM 1833 C C . ILE A 1 227 ? 12.146 -12.240 -2.043 1.00 74.31 227 ILE A C 1
ATOM 1835 O O . ILE A 1 227 ? 12.383 -13.268 -2.673 1.00 74.31 227 ILE A O 1
ATOM 1839 N N . ASN A 1 228 ? 11.279 -11.338 -2.503 1.00 77.12 228 ASN A N 1
ATOM 1840 C CA . ASN A 1 228 ? 10.629 -11.505 -3.796 1.00 77.12 228 ASN A CA 1
ATOM 1841 C C . ASN A 1 228 ? 11.679 -11.486 -4.922 1.00 77.12 228 ASN A C 1
ATOM 1843 O O . ASN A 1 228 ? 12.416 -10.515 -5.048 1.00 77.12 228 ASN A O 1
ATOM 1847 N N . ILE A 1 229 ? 11.711 -12.516 -5.771 1.00 80.00 229 ILE A N 1
ATOM 1848 C CA . ILE A 1 229 ? 12.710 -12.637 -6.848 1.00 80.00 229 ILE A CA 1
ATOM 1849 C C . ILE A 1 229 ? 12.648 -11.505 -7.888 1.00 80.00 229 ILE A C 1
ATOM 1851 O O . ILE A 1 229 ? 13.665 -11.152 -8.473 1.00 80.00 229 ILE A O 1
ATOM 1855 N N . ASN A 1 230 ? 11.468 -10.922 -8.114 1.00 81.12 230 ASN A N 1
ATOM 1856 C CA . ASN A 1 230 ? 11.265 -9.899 -9.140 1.00 81.12 230 ASN A CA 1
ATOM 1857 C C . ASN A 1 230 ? 11.471 -8.481 -8.593 1.00 81.12 230 ASN A C 1
ATOM 1859 O O . ASN A 1 230 ? 12.039 -7.632 -9.273 1.00 81.12 230 ASN A O 1
ATOM 1863 N N . PHE A 1 231 ? 10.999 -8.219 -7.370 1.00 77.50 231 PHE A N 1
ATOM 1864 C CA . PHE A 1 231 ? 10.983 -6.877 -6.773 1.00 77.50 231 PHE A CA 1
ATOM 1865 C C . PHE A 1 231 ? 12.011 -6.679 -5.652 1.00 77.50 231 PHE A C 1
ATOM 1867 O O . PHE A 1 231 ? 12.246 -5.550 -5.227 1.00 77.50 231 PHE A O 1
ATOM 1874 N N . GLY A 1 232 ? 12.628 -7.752 -5.162 1.00 80.00 232 GLY A N 1
ATOM 1875 C CA . GLY A 1 232 ? 13.529 -7.715 -4.019 1.00 80.00 232 GLY A CA 1
ATOM 1876 C C . GLY A 1 232 ? 12.818 -7.346 -2.713 1.00 80.00 232 GLY A C 1
ATOM 1877 O O . GLY A 1 232 ? 11.655 -7.686 -2.482 1.00 80.00 232 GLY A O 1
ATOM 1878 N N . SER A 1 233 ? 13.549 -6.666 -1.829 1.00 78.19 233 SER A N 1
ATOM 1879 C CA . SER A 1 233 ? 13.026 -6.170 -0.554 1.00 78.19 233 SER A CA 1
ATOM 1880 C C . SER A 1 233 ? 12.289 -4.844 -0.733 1.00 78.19 233 SER A C 1
ATOM 1882 O O . SER A 1 233 ? 12.794 -3.915 -1.356 1.00 78.19 233 SER A O 1
ATOM 1884 N N . VAL A 1 234 ? 11.136 -4.701 -0.076 1.00 78.94 234 VAL A N 1
ATOM 1885 C CA . VAL A 1 234 ? 10.390 -3.431 -0.037 1.00 78.94 234 VAL A CA 1
ATOM 1886 C C . VAL A 1 234 ? 11.206 -2.318 0.632 1.00 78.94 234 VAL A C 1
ATOM 1888 O O . VAL A 1 234 ? 11.097 -1.158 0.242 1.00 78.94 234 VAL A O 1
ATOM 1891 N N . PHE A 1 235 ? 12.055 -2.645 1.612 1.00 79.06 235 PHE A N 1
ATOM 1892 C CA . PHE A 1 235 ? 12.804 -1.657 2.398 1.00 79.06 235 PHE A CA 1
ATOM 1893 C C . PHE A 1 235 ? 14.240 -1.422 1.915 1.00 79.06 235 PHE A C 1
ATOM 1895 O O . PHE A 1 235 ? 14.881 -0.461 2.346 1.00 79.06 235 PHE A O 1
ATOM 1902 N N . ARG A 1 236 ? 14.767 -2.263 1.019 1.00 75.75 236 ARG A N 1
ATOM 1903 C CA . ARG A 1 236 ? 16.160 -2.174 0.564 1.00 75.75 236 ARG A CA 1
ATOM 1904 C C . ARG A 1 236 ? 16.263 -2.279 -0.948 1.00 75.75 236 ARG A C 1
ATOM 1906 O O . ARG A 1 236 ? 15.698 -3.178 -1.553 1.00 75.75 236 ARG A O 1
ATOM 1913 N N . ALA A 1 237 ? 17.051 -1.384 -1.528 1.00 77.12 237 ALA A N 1
ATOM 1914 C CA . ALA A 1 237 ? 17.556 -1.496 -2.884 1.00 77.12 237 ALA A CA 1
ATOM 1915 C C . ALA A 1 237 ? 19.053 -1.811 -2.788 1.00 77.12 237 ALA A C 1
ATOM 1917 O O . ALA A 1 237 ? 19.869 -0.910 -2.572 1.00 77.12 237 ALA A O 1
ATOM 1918 N N . ASP A 1 238 ? 19.393 -3.099 -2.897 1.00 71.94 238 ASP A N 1
ATOM 1919 C CA . ASP A 1 238 ? 20.748 -3.607 -2.660 1.00 71.94 238 ASP A CA 1
ATOM 1920 C C . ASP A 1 238 ? 21.251 -3.199 -1.252 1.00 71.94 238 ASP A C 1
ATOM 1922 O O . ASP A 1 238 ? 20.642 -3.523 -0.225 1.00 71.94 238 ASP A O 1
ATOM 1926 N N . THR A 1 239 ? 22.336 -2.433 -1.178 1.00 69.56 239 THR A N 1
ATOM 1927 C CA . THR A 1 239 ? 22.946 -1.996 0.078 1.00 69.56 239 THR A CA 1
ATOM 1928 C C . THR A 1 239 ? 22.264 -0.772 0.693 1.00 69.56 239 THR A C 1
ATOM 1930 O O . THR A 1 239 ? 22.472 -0.505 1.87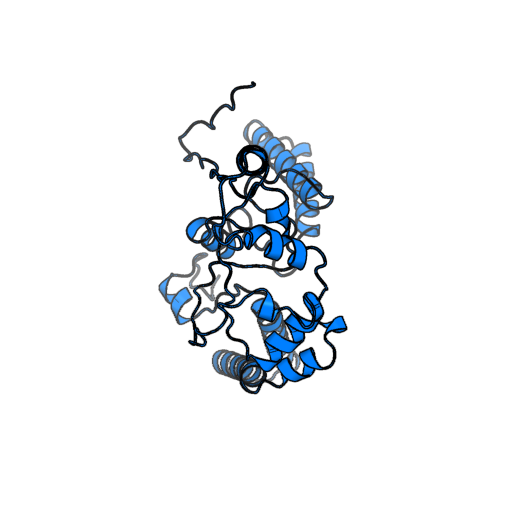8 1.00 69.56 239 THR A O 1
ATOM 1933 N N . TYR A 1 240 ? 21.413 -0.067 -0.057 1.00 74.00 240 TYR A N 1
ATOM 1934 C CA . TYR A 1 240 ? 20.792 1.192 0.356 1.00 74.00 240 TYR A CA 1
ATOM 1935 C C . TYR A 1 240 ? 19.326 1.014 0.774 1.00 74.00 240 TYR A C 1
ATOM 1937 O O . TYR A 1 240 ? 18.644 0.113 0.279 1.00 74.00 240 TYR A O 1
ATOM 1945 N N . PRO A 1 241 ? 18.790 1.890 1.645 1.00 78.00 241 PRO A N 1
ATOM 1946 C CA . PRO A 1 241 ? 17.350 1.982 1.854 1.00 78.00 241 PRO A CA 1
ATOM 1947 C C . PRO A 1 241 ? 16.629 2.250 0.530 1.00 78.00 241 PRO A C 1
ATOM 1949 O O . PRO A 1 241 ? 17.073 3.071 -0.277 1.00 78.00 241 PRO A O 1
ATOM 1952 N N . SER A 1 242 ? 15.508 1.569 0.308 1.00 83.00 242 SER A N 1
ATOM 1953 C CA . SER A 1 242 ? 14.644 1.855 -0.836 1.00 83.00 242 SER A CA 1
ATOM 1954 C C . SER A 1 242 ? 14.008 3.248 -0.707 1.00 83.00 242 SER A C 1
ATOM 1956 O O . SER A 1 242 ? 13.976 3.849 0.371 1.00 83.00 242 SER A O 1
ATOM 1958 N N . GLN A 1 243 ? 13.436 3.764 -1.800 1.00 80.94 243 GLN A N 1
ATOM 1959 C CA . GLN A 1 243 ? 12.632 4.993 -1.738 1.00 80.94 243 GLN A CA 1
ATOM 1960 C C . GLN A 1 243 ? 11.451 4.846 -0.768 1.00 80.94 243 GLN A C 1
ATOM 1962 O O . GLN A 1 243 ? 11.157 5.777 -0.022 1.00 80.94 243 GLN A O 1
ATOM 1967 N N . PHE A 1 244 ? 10.830 3.663 -0.715 1.00 82.06 244 PHE A N 1
ATOM 1968 C CA . PHE A 1 244 ? 9.773 3.363 0.248 1.00 82.06 244 PHE A CA 1
ATOM 1969 C C . PHE A 1 244 ? 10.280 3.473 1.694 1.00 82.06 244 PHE A C 1
ATOM 1971 O O . PHE A 1 244 ? 9.672 4.170 2.504 1.00 82.06 244 PHE A O 1
ATOM 1978 N N . ALA A 1 245 ? 11.432 2.871 2.012 1.00 82.75 245 ALA A N 1
ATOM 1979 C CA . ALA A 1 245 ? 12.036 2.975 3.341 1.00 82.75 245 ALA A CA 1
ATOM 1980 C C . ALA A 1 245 ? 12.369 4.423 3.715 1.00 82.75 245 ALA A C 1
ATOM 1982 O O . ALA A 1 245 ? 12.104 4.845 4.839 1.00 82.75 245 ALA A O 1
ATOM 1983 N N . PHE A 1 246 ? 12.899 5.200 2.767 1.00 81.94 246 PHE A N 1
ATOM 1984 C CA . PHE A 1 246 ? 13.187 6.615 2.980 1.00 81.94 246 PHE A CA 1
ATOM 1985 C C . PHE A 1 246 ? 11.918 7.421 3.289 1.00 81.94 246 PHE A C 1
ATOM 1987 O O . PHE A 1 246 ? 11.930 8.270 4.181 1.00 81.94 246 PHE A O 1
ATOM 1994 N N . ILE A 1 247 ? 10.817 7.147 2.581 1.00 80.12 247 ILE A N 1
ATOM 1995 C CA . ILE A 1 247 ? 9.519 7.780 2.841 1.00 80.12 247 ILE A CA 1
ATOM 1996 C C . ILE A 1 247 ? 9.030 7.406 4.241 1.00 80.12 247 ILE A C 1
ATOM 1998 O O . ILE A 1 247 ? 8.739 8.306 5.024 1.00 80.12 247 ILE A O 1
ATOM 2002 N N . VAL A 1 248 ? 9.003 6.116 4.590 1.00 80.38 248 VAL A N 1
ATOM 2003 C CA . VAL A 1 248 ? 8.571 5.660 5.922 1.00 80.38 248 VAL A CA 1
ATOM 2004 C C . VAL A 1 248 ? 9.402 6.330 7.017 1.00 80.38 248 VAL A C 1
ATOM 2006 O O . VAL A 1 248 ? 8.837 6.956 7.906 1.00 80.38 248 VAL A O 1
ATOM 2009 N N . GLN A 1 249 ? 10.731 6.310 6.912 1.00 80.69 249 GLN A N 1
ATOM 2010 C CA . GLN A 1 249 ? 11.620 6.906 7.912 1.00 80.69 249 GLN A CA 1
ATOM 2011 C C . GLN A 1 249 ? 11.438 8.425 8.067 1.00 80.69 249 GLN A C 1
ATOM 2013 O O . GLN A 1 249 ? 11.649 8.973 9.146 1.00 80.69 249 GLN A O 1
ATOM 2018 N N . ARG A 1 250 ? 11.095 9.129 6.983 1.00 80.31 250 ARG A N 1
ATOM 2019 C CA . ARG A 1 250 ? 10.976 10.593 6.981 1.00 80.31 250 ARG A CA 1
ATOM 2020 C C . ARG A 1 250 ? 9.611 11.088 7.447 1.00 80.31 250 ARG A C 1
ATOM 2022 O O . ARG A 1 250 ? 9.523 12.189 7.985 1.00 80.31 250 ARG A O 1
ATOM 2029 N N . TYR A 1 251 ? 8.564 10.328 7.152 1.00 78.38 251 TYR A N 1
ATOM 2030 C CA . TYR A 1 251 ? 7.184 10.802 7.207 1.00 78.38 251 TYR A CA 1
ATOM 2031 C C . TYR A 1 251 ? 6.329 10.069 8.239 1.00 78.38 251 TYR A C 1
ATOM 2033 O O . TYR A 1 251 ? 5.292 10.598 8.629 1.00 78.38 251 TYR A O 1
ATOM 2041 N N . VAL A 1 252 ? 6.733 8.881 8.687 1.00 77.62 252 VAL A N 1
ATOM 2042 C CA . VAL A 1 252 ? 5.944 8.046 9.595 1.00 77.62 252 VAL A CA 1
ATOM 2043 C C . VAL A 1 252 ? 6.590 8.025 10.978 1.00 77.62 252 VAL A C 1
ATOM 2045 O O . VAL A 1 252 ? 7.737 7.615 11.122 1.00 77.62 252 VAL A O 1
ATOM 2048 N N . ASP A 1 253 ? 5.830 8.414 12.005 1.00 79.56 253 ASP A N 1
ATOM 2049 C CA . ASP A 1 253 ? 6.299 8.361 13.398 1.00 79.56 253 ASP A CA 1
ATOM 2050 C C . ASP A 1 253 ? 6.379 6.919 13.924 1.00 79.56 253 ASP A C 1
ATOM 2052 O O . ASP A 1 253 ? 7.306 6.553 14.644 1.00 79.56 253 ASP A O 1
ATOM 2056 N N . ILE A 1 254 ? 5.380 6.093 13.588 1.00 80.12 254 ILE A N 1
ATOM 2057 C CA . ILE A 1 254 ? 5.280 4.689 14.002 1.00 80.12 254 ILE A CA 1
ATOM 2058 C C . ILE A 1 254 ? 4.758 3.865 12.827 1.00 80.12 254 ILE A C 1
ATOM 2060 O O . ILE A 1 254 ? 3.690 4.150 12.286 1.00 80.12 254 ILE A O 1
ATOM 2064 N N . TYR A 1 255 ? 5.483 2.806 12.475 1.00 78.75 255 TYR A N 1
ATOM 2065 C CA . TYR A 1 255 ? 5.081 1.827 11.468 1.00 78.75 255 TYR A CA 1
ATOM 2066 C C . TYR A 1 255 ? 4.887 0.450 12.113 1.00 78.75 255 TYR A C 1
ATOM 2068 O O . TYR A 1 255 ? 5.648 0.054 12.995 1.00 78.75 255 TYR A O 1
ATOM 2076 N N . SER A 1 256 ? 3.862 -0.288 11.680 1.00 76.00 256 SER A N 1
ATOM 2077 C CA . SER A 1 256 ? 3.599 -1.651 12.144 1.00 76.00 256 SER A CA 1
ATOM 2078 C C . SER A 1 256 ? 2.857 -2.459 11.084 1.00 76.00 256 SER A C 1
ATOM 2080 O O . SER A 1 256 ? 2.029 -1.917 10.356 1.00 76.00 256 SER A O 1
ATOM 2082 N N . ALA A 1 257 ? 3.123 -3.767 11.019 1.00 73.25 257 ALA A N 1
ATOM 2083 C CA . ALA A 1 257 ? 2.515 -4.664 10.031 1.00 73.25 257 ALA A CA 1
ATOM 2084 C C . ALA A 1 257 ? 0.996 -4.819 10.213 1.00 73.25 257 ALA A C 1
ATOM 2086 O O . ALA A 1 257 ? 0.266 -5.058 9.252 1.00 73.25 257 ALA A O 1
ATOM 2087 N N . ARG A 1 258 ? 0.518 -4.719 11.457 1.00 74.00 258 ARG A N 1
ATOM 2088 C CA . ARG A 1 258 ? -0.895 -4.843 11.811 1.00 74.00 258 ARG A CA 1
ATOM 2089 C C . ARG A 1 258 ? -1.233 -3.888 12.944 1.00 74.00 258 ARG A C 1
ATOM 2091 O O . ARG A 1 258 ? -0.412 -3.622 13.822 1.00 74.00 258 ARG A O 1
ATOM 2098 N N . LEU A 1 259 ? -2.464 -3.388 12.939 1.00 75.88 259 LEU A N 1
ATOM 2099 C CA . LEU A 1 259 ? -2.920 -2.431 13.943 1.00 75.88 259 LEU A CA 1
ATOM 2100 C C . LEU A 1 259 ? -2.982 -3.072 15.341 1.00 75.88 259 LEU A C 1
ATOM 2102 O O . LEU A 1 259 ? -2.749 -2.405 16.349 1.00 75.88 259 LEU A O 1
ATOM 2106 N N . GLU A 1 260 ? -3.256 -4.376 15.405 1.00 75.25 260 GLU A N 1
ATOM 2107 C CA . GLU A 1 260 ? -3.365 -5.113 16.669 1.00 75.25 260 GLU A CA 1
ATOM 2108 C C . GLU A 1 260 ? -2.059 -5.172 17.452 1.00 75.25 260 GLU A C 1
ATOM 2110 O O . GLU A 1 260 ? -2.115 -5.316 18.666 1.00 75.25 260 GLU A O 1
ATOM 2115 N N . ASN A 1 261 ? -0.907 -4.982 16.810 1.00 79.69 261 ASN A N 1
ATOM 2116 C CA . ASN A 1 261 ? 0.385 -4.938 17.497 1.00 79.69 261 ASN A CA 1
ATOM 2117 C C . ASN A 1 261 ? 0.436 -3.799 18.530 1.00 79.69 261 ASN A C 1
ATOM 2119 O O . ASN A 1 261 ? 1.148 -3.874 19.525 1.00 79.69 261 ASN A O 1
ATOM 2123 N N . LEU A 1 262 ? -0.386 -2.754 18.366 1.00 78.25 262 LEU A N 1
ATOM 2124 C CA . LEU A 1 262 ? -0.526 -1.712 19.382 1.00 78.25 262 LEU A CA 1
ATOM 2125 C C . LEU A 1 262 ? -1.126 -2.245 20.694 1.00 78.25 262 LEU A C 1
ATOM 2127 O O . LEU A 1 262 ? -0.949 -1.606 21.731 1.00 78.25 262 LEU A O 1
ATOM 2131 N N . LEU A 1 263 ? -1.825 -3.390 20.681 1.00 77.56 263 LEU A N 1
ATOM 2132 C CA . LEU A 1 263 ? -2.364 -4.041 21.880 1.00 77.56 263 LEU A CA 1
ATOM 2133 C C . LEU A 1 263 ? -1.279 -4.480 22.863 1.00 77.56 263 LEU A C 1
ATOM 2135 O O . LEU A 1 263 ? -1.557 -4.542 24.059 1.00 77.56 263 LEU A O 1
ATOM 2139 N N . GLU A 1 264 ? -0.062 -4.726 22.384 1.00 81.31 264 GLU A N 1
ATOM 2140 C CA . GLU A 1 264 ? 1.076 -5.132 23.216 1.00 81.31 264 GLU A CA 1
ATOM 2141 C C . GLU A 1 264 ? 1.558 -4.003 24.137 1.00 81.31 264 GLU A C 1
ATOM 2143 O O . GLU A 1 264 ? 2.158 -4.249 25.182 1.00 81.31 264 GLU A O 1
ATOM 2148 N N . TYR A 1 265 ? 1.226 -2.757 23.797 1.00 82.00 265 TYR A N 1
ATOM 2149 C CA . TYR A 1 265 ? 1.622 -1.576 24.549 1.00 82.00 265 TYR A CA 1
ATOM 2150 C C . TYR A 1 265 ? 0.481 -1.074 25.440 1.00 82.00 265 TYR A C 1
ATOM 2152 O O . TYR A 1 265 ? -0.688 -1.105 25.02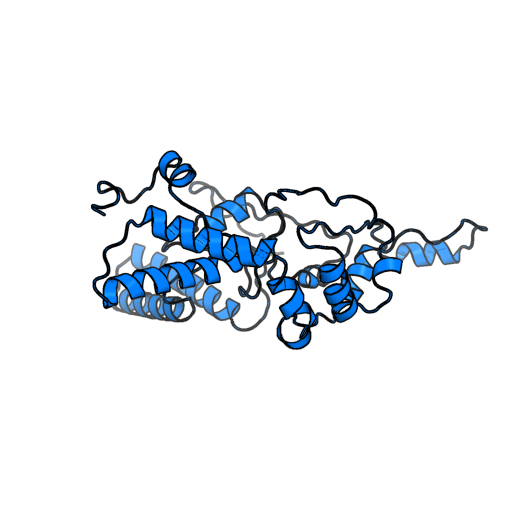8 1.00 82.00 265 TYR A O 1
ATOM 2160 N N . PRO A 1 266 ? 0.781 -0.564 26.650 1.00 79.69 266 PRO A N 1
ATOM 2161 C CA . PRO A 1 266 ? -0.222 0.080 27.485 1.00 79.69 266 PRO A CA 1
ATOM 2162 C C . PRO A 1 266 ? -0.732 1.371 26.830 1.00 79.69 266 PRO A C 1
ATOM 2164 O O . PRO A 1 266 ? -0.069 1.995 26.002 1.00 79.69 266 PRO A O 1
ATOM 2167 N N . SER A 1 267 ? -1.935 1.807 27.200 1.00 74.06 267 SER A N 1
ATOM 2168 C CA . SER A 1 267 ? -2.613 2.919 26.517 1.00 74.06 267 SER A CA 1
ATOM 2169 C C . SER A 1 267 ? -1.940 4.291 26.720 1.00 74.06 267 SER A C 1
ATOM 2171 O O . SER A 1 267 ? -2.174 5.220 25.932 1.00 74.06 267 SER A O 1
ATOM 2173 N N . ASN A 1 268 ? -1.074 4.381 27.734 1.00 75.94 268 ASN A N 1
ATOM 2174 C CA . ASN A 1 268 ? -0.216 5.508 28.098 1.00 75.94 268 ASN A CA 1
ATOM 2175 C C . ASN A 1 268 ? 1.262 5.307 27.703 1.00 75.94 268 ASN A C 1
ATOM 2177 O O . ASN A 1 268 ? 2.123 5.998 28.243 1.00 75.94 268 ASN A O 1
ATOM 2181 N N . HIS A 1 269 ? 1.569 4.353 26.817 1.00 80.81 269 HIS A N 1
ATOM 2182 C CA . HIS A 1 269 ? 2.935 4.131 26.351 1.00 80.81 269 HIS A CA 1
ATOM 2183 C C . HIS A 1 269 ? 3.478 5.350 25.593 1.00 80.81 269 HIS A C 1
ATOM 2185 O O . HIS A 1 269 ? 2.778 5.937 24.764 1.00 80.81 269 HIS A O 1
ATOM 2191 N N . THR A 1 270 ? 4.741 5.682 25.854 1.00 83.62 270 THR A N 1
ATOM 2192 C CA . THR A 1 270 ? 5.501 6.698 25.123 1.00 83.62 270 THR A CA 1
ATOM 2193 C C . THR A 1 270 ? 6.537 5.985 24.268 1.00 83.62 270 THR A C 1
ATOM 2195 O O . THR A 1 270 ? 7.444 5.358 24.810 1.00 83.62 270 THR A O 1
ATOM 2198 N N . PHE A 1 271 ? 6.396 6.080 22.947 1.00 82.81 271 PHE A N 1
ATOM 2199 C CA . PHE A 1 271 ? 7.373 5.538 22.006 1.00 82.81 271 PHE A CA 1
ATOM 2200 C C . PHE A 1 271 ? 8.573 6.483 21.910 1.00 82.81 271 PHE A C 1
ATOM 2202 O O . PHE A 1 271 ? 8.399 7.686 21.704 1.00 82.81 271 PHE A O 1
ATOM 2209 N N . TYR A 1 272 ? 9.778 5.936 22.053 1.00 81.44 272 TYR A N 1
ATOM 2210 C CA . TYR A 1 272 ? 11.028 6.670 21.886 1.00 81.44 272 TYR A CA 1
ATOM 2211 C C . TYR A 1 272 ? 11.730 6.176 20.621 1.00 81.44 272 TYR A C 1
ATOM 2213 O O . TYR A 1 272 ? 11.929 4.968 20.494 1.00 81.44 272 TYR A O 1
ATOM 2221 N N . PRO A 1 273 ? 12.092 7.065 19.681 1.00 77.88 273 PRO A N 1
ATOM 2222 C CA . PRO A 1 273 ? 12.850 6.662 18.510 1.00 77.88 273 PRO A CA 1
ATOM 2223 C C . PRO A 1 273 ? 14.291 6.329 18.897 1.00 77.88 273 PRO A C 1
ATOM 2225 O O . PRO A 1 273 ? 14.897 6.992 19.745 1.00 77.88 273 PRO A O 1
ATOM 2228 N N . GLU A 1 274 ? 14.853 5.338 18.219 1.00 71.94 274 GLU A N 1
ATOM 2229 C CA . GLU A 1 274 ? 16.277 5.046 18.276 1.00 71.94 274 GLU A CA 1
ATOM 2230 C C . GLU A 1 274 ? 17.112 6.219 17.747 1.00 71.94 274 GLU A C 1
ATOM 2232 O O . GLU A 1 274 ? 16.795 6.841 16.724 1.00 71.94 274 GLU A O 1
ATOM 2237 N N . ARG A 1 275 ? 18.226 6.521 18.423 1.00 74.31 275 ARG A N 1
ATOM 2238 C CA . ARG A 1 275 ? 19.154 7.555 17.958 1.00 74.31 275 ARG A CA 1
ATOM 2239 C C . ARG A 1 275 ? 20.041 6.979 16.858 1.00 74.31 275 ARG A C 1
ATOM 2241 O O . ARG A 1 275 ? 21.032 6.310 17.136 1.00 74.31 275 ARG A O 1
ATOM 2248 N N . MET A 1 276 ? 19.729 7.320 15.612 1.00 72.69 276 MET A N 1
ATOM 2249 C CA . MET A 1 276 ? 20.595 7.036 14.468 1.00 72.69 276 MET A CA 1
ATOM 2250 C C . MET A 1 276 ? 21.910 7.812 14.605 1.00 72.69 276 MET A C 1
ATOM 2252 O O . MET A 1 276 ? 21.932 9.036 14.464 1.00 72.69 276 MET A O 1
ATOM 2256 N N . ALA A 1 277 ? 22.998 7.098 14.895 1.00 75.00 277 ALA A N 1
ATOM 2257 C CA . ALA A 1 277 ? 24.330 7.682 14.967 1.00 75.00 277 ALA A CA 1
ATOM 2258 C C . ALA A 1 277 ? 24.789 8.144 13.576 1.00 75.00 277 ALA A C 1
ATOM 2260 O O . ALA A 1 277 ? 24.660 7.425 12.581 1.00 75.00 277 ALA A O 1
ATOM 2261 N N . MET A 1 278 ? 25.359 9.343 13.502 1.00 79.69 278 MET A N 1
ATOM 2262 C CA . MET A 1 278 ? 26.028 9.807 12.289 1.00 79.69 278 MET A CA 1
ATOM 2263 C C . MET A 1 278 ? 27.282 8.955 12.020 1.00 79.69 278 MET A C 1
ATOM 2265 O O . MET A 1 278 ? 27.875 8.440 12.963 1.00 79.69 278 MET A O 1
ATOM 2269 N N . PRO A 1 279 ? 27.778 8.851 10.769 1.00 78.19 279 PRO A N 1
ATOM 2270 C CA . PRO A 1 279 ? 28.923 7.985 10.445 1.00 78.19 279 PRO A CA 1
ATOM 2271 C C . PRO A 1 279 ? 30.218 8.256 11.231 1.00 78.19 279 PRO A C 1
ATOM 2273 O O . PRO A 1 279 ? 31.113 7.419 11.247 1.00 78.19 279 PRO A O 1
ATOM 2276 N N . HIS A 1 280 ? 30.338 9.438 11.840 1.00 85.69 280 HIS A N 1
ATOM 2277 C CA . HIS A 1 280 ? 31.474 9.852 12.666 1.00 85.69 280 HIS A CA 1
ATOM 2278 C C . HIS A 1 280 ? 31.189 9.782 14.177 1.00 85.69 280 HIS A C 1
ATOM 2280 O O . HIS A 1 280 ? 32.087 10.036 14.977 1.00 85.69 280 HIS A O 1
ATOM 2286 N N . GLU A 1 281 ? 29.952 9.488 14.578 1.00 82.50 281 GLU A N 1
ATOM 2287 C CA . GLU A 1 281 ? 29.594 9.264 15.974 1.00 82.50 281 GLU A CA 1
ATOM 2288 C C . GLU A 1 281 ? 29.926 7.819 16.353 1.00 82.50 281 GLU A C 1
ATOM 2290 O O . GLU A 1 281 ? 29.702 6.883 15.585 1.00 82.50 281 GLU A O 1
ATOM 2295 N N . GLN A 1 282 ? 30.471 7.622 17.554 1.00 72.94 282 GLN A N 1
ATOM 2296 C CA . GLN A 1 282 ? 30.628 6.274 18.086 1.00 72.94 282 GLN A CA 1
ATOM 2297 C C . GLN A 1 282 ? 29.241 5.704 18.415 1.00 72.94 282 GLN A C 1
ATOM 2299 O O . GLN A 1 282 ? 28.412 6.437 18.966 1.00 72.94 282 GLN A O 1
ATOM 2304 N N . PRO A 1 283 ? 28.969 4.425 18.092 1.00 60.34 283 PRO A N 1
ATOM 2305 C CA . PRO A 1 283 ? 27.714 3.795 18.472 1.00 60.34 283 PRO A CA 1
ATOM 2306 C C . PRO A 1 283 ? 27.561 3.886 19.989 1.00 60.34 283 PRO A C 1
ATOM 2308 O O . PRO A 1 283 ? 28.510 3.618 20.730 1.00 60.34 283 PRO A O 1
ATOM 2311 N N . ALA A 1 284 ? 26.387 4.327 20.442 1.00 59.47 284 ALA A N 1
ATOM 2312 C CA . ALA A 1 284 ? 26.108 4.467 21.860 1.00 59.47 284 ALA A CA 1
ATOM 2313 C C . ALA A 1 284 ? 26.324 3.105 22.531 1.00 59.47 284 ALA A C 1
ATOM 2315 O O . ALA A 1 284 ? 25.657 2.126 22.206 1.00 59.47 284 ALA A O 1
ATOM 2316 N N . THR A 1 285 ? 27.288 3.024 23.445 1.00 52.44 285 THR A N 1
ATOM 2317 C CA . THR A 1 285 ? 27.452 1.844 24.289 1.00 52.44 285 THR A CA 1
ATOM 2318 C C . THR A 1 285 ? 26.238 1.788 25.206 1.00 52.44 285 THR A C 1
ATOM 2320 O O . THR A 1 285 ? 26.110 2.634 26.093 1.00 52.44 285 THR A O 1
ATOM 2323 N N . VAL A 1 286 ? 25.332 0.839 24.977 1.00 49.34 286 VAL A N 1
ATOM 2324 C CA . VAL A 1 2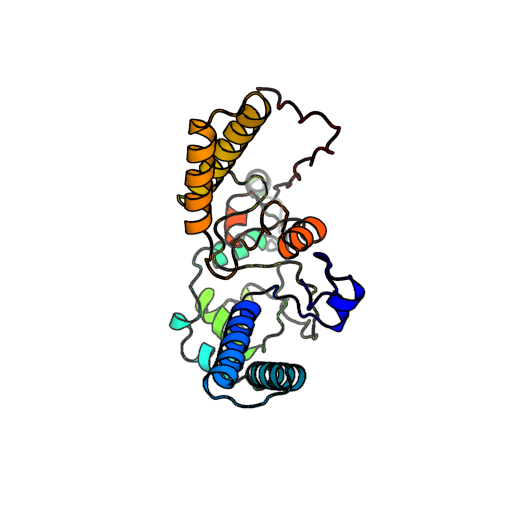86 ? 24.243 0.552 25.918 1.00 49.34 286 VAL A CA 1
ATOM 2325 C C . VAL A 1 286 ? 24.884 0.241 27.277 1.00 49.34 286 VAL A C 1
ATOM 2327 O O . VAL A 1 286 ? 25.755 -0.636 27.330 1.00 49.34 286 VAL A O 1
ATOM 2330 N N . PRO A 1 287 ? 24.548 0.948 28.371 1.00 40.00 287 PRO A N 1
ATOM 2331 C CA . PRO A 1 287 ? 24.981 0.527 29.692 1.00 40.00 287 PRO A CA 1
ATOM 2332 C C . PRO A 1 287 ? 24.296 -0.807 29.988 1.00 40.00 287 PRO A C 1
ATOM 2334 O O . PRO A 1 287 ? 23.078 -0.913 29.875 1.00 40.00 287 PRO A O 1
ATOM 2337 N N . TYR A 1 288 ? 25.080 -1.825 30.335 1.00 38.44 288 TYR A N 1
ATOM 2338 C CA . TYR A 1 288 ? 24.546 -3.024 30.968 1.00 38.44 288 TYR A CA 1
ATOM 2339 C C . TYR A 1 288 ? 23.983 -2.617 32.339 1.00 38.44 288 TYR A C 1
ATOM 2341 O O . TYR A 1 288 ? 24.768 -2.357 33.251 1.00 38.44 288 TYR A O 1
ATOM 2349 N N . GLU A 1 289 ? 22.659 -2.560 32.479 1.00 31.75 289 GLU A N 1
ATOM 2350 C CA . GLU A 1 289 ? 21.955 -2.580 33.771 1.00 31.75 289 GLU A CA 1
ATOM 2351 C C . GLU A 1 289 ? 20.874 -3.663 33.771 1.00 31.75 289 GLU A C 1
ATOM 2353 O O . GLU A 1 289 ? 20.095 -3.731 32.793 1.00 31.75 289 GLU A O 1
#

Foldseek 3Di:
DVVQVPDPDDDPVCCVPPHDDQQAPVSVVLVVVLVVVVVVCVVVVNDDDSVVSNVVSVVVVVCCVVVCVVLVVCLVPVVVPPDADQLVQVVLVQQCPDDDDDDDDDDVVVVVVVVPDLRLNHADEDDDQDDPVSVQSNCCVRPNNCSCVSHVPHPDDPDPPPPVCQAHQHADDPDDDPDPPDDDDLVVLLVVLVVLLVVLVVVCVVPNDVVSVVVNVVSVVVQCVSADVPPGDPQDDVPHGDPNVVCCVVRYPDYDNDPSVCVVDRSPDDDDDDDDDDPPDDPDDDDDD

Secondary structure (DSSP, 8-state):
-GGGTT-SS--HHHHHHH-----SHHHHHHHHHHHHHHHHHHHTT----HHHHHHHHHHHHHHHHHH-HHHHHHHH-HHHH----TTHHHHHHHHH-----------THHHHHHTT------------SS-HHHHHHHHHHHH-TTTTTT-TT-SS--S-------S---TT-----TT-----SSHHHHHHHHHHHHHHHHHHTTS--HHHHHHHHHHHHHHHHTSBTTTB-SSEETTEEPHHHHHHHHH-S---S-GGGGGGS-TT----------TTSPPP-----

Organism: NCBI:txid2077276

pLDDT: mean 71.08, std 19.63, range [25.97, 98.31]